Protein AF-I0Z6F1-F1 (afdb_monomer_lite)

Radius of gyration: 25.89 Å; chains: 1; bounding box: 108×42×66 Å

Organism: Coccomyxa subellipsoidea (strain C-169) (NCBI:txid574566)

Structure (mmCIF, N/CA/C/O backbone):
data_AF-I0Z6F1-F1
#
_entry.id   AF-I0Z6F1-F1
#
loop_
_atom_site.group_PDB
_atom_site.id
_atom_site.type_symbol
_atom_site.label_atom_id
_atom_site.label_alt_id
_atom_site.label_comp_id
_atom_site.label_asym_id
_atom_site.label_entity_id
_atom_site.label_seq_id
_atom_site.pdbx_PDB_ins_code
_atom_site.Cartn_x
_atom_site.Cartn_y
_atom_site.Cartn_z
_atom_site.occupancy
_atom_site.B_iso_or_equiv
_atom_site.auth_seq_id
_atom_site.auth_comp_id
_atom_site.auth_asym_id
_atom_site.auth_atom_id
_atom_site.pdbx_PDB_model_num
ATOM 1 N N . MET A 1 1 ? 79.507 -21.951 -27.322 1.00 25.34 1 MET A N 1
ATOM 2 C CA . MET A 1 1 ? 79.709 -21.330 -25.995 1.00 25.34 1 MET A CA 1
ATOM 3 C C . MET A 1 1 ? 79.250 -19.874 -26.067 1.00 25.34 1 MET A C 1
ATOM 5 O O . MET A 1 1 ? 79.390 -19.301 -27.139 1.00 25.34 1 MET A O 1
ATOM 9 N N . PRO A 1 2 ? 78.601 -19.372 -25.001 1.00 33.16 2 PRO A N 1
ATOM 10 C CA . PRO A 1 2 ? 77.519 -18.366 -24.996 1.00 33.16 2 PRO A CA 1
ATOM 11 C C . PRO A 1 2 ? 78.044 -16.920 -24.859 1.00 33.16 2 PRO A C 1
ATOM 13 O O . PRO A 1 2 ? 79.227 -16.753 -24.586 1.00 33.16 2 PRO A O 1
ATOM 16 N N . THR A 1 3 ? 77.272 -15.861 -25.152 1.00 35.56 3 THR A N 1
ATOM 17 C CA . THR A 1 3 ? 76.241 -15.164 -24.322 1.00 35.56 3 THR A CA 1
ATOM 18 C C . THR A 1 3 ? 75.360 -14.243 -25.206 1.00 35.56 3 THR A C 1
ATOM 20 O O . THR A 1 3 ? 75.740 -13.976 -26.338 1.00 35.56 3 THR A O 1
ATOM 23 N N . ALA A 1 4 ? 74.271 -13.577 -24.802 1.00 29.36 4 ALA A N 1
ATOM 24 C CA . ALA A 1 4 ? 73.111 -13.771 -23.922 1.00 29.36 4 ALA A CA 1
ATOM 25 C C . ALA A 1 4 ? 72.142 -12.595 -24.256 1.00 29.36 4 ALA A C 1
ATOM 27 O O . ALA A 1 4 ? 72.607 -11.501 -24.565 1.00 29.36 4 ALA A O 1
ATOM 28 N N . ASP A 1 5 ? 70.833 -12.851 -24.187 1.00 33.22 5 ASP A N 1
ATOM 29 C CA . ASP A 1 5 ? 69.682 -11.928 -24.085 1.00 33.22 5 ASP A CA 1
ATOM 30 C C . ASP A 1 5 ? 69.377 -10.844 -25.143 1.00 33.22 5 ASP A C 1
ATOM 32 O O . ASP A 1 5 ? 69.886 -9.727 -25.111 1.00 33.22 5 ASP A O 1
ATOM 36 N N . ALA A 1 6 ? 68.336 -11.113 -25.945 1.00 34.09 6 ALA A N 1
ATOM 37 C CA . ALA A 1 6 ? 67.295 -10.130 -26.270 1.00 34.09 6 ALA A CA 1
ATOM 38 C C . ALA A 1 6 ? 65.988 -10.846 -26.659 1.00 34.09 6 ALA A C 1
ATOM 40 O O . ALA A 1 6 ? 65.660 -11.019 -27.832 1.00 34.09 6 ALA A O 1
ATOM 41 N N . ALA A 1 7 ? 65.219 -11.257 -25.651 1.00 34.25 7 ALA A N 1
ATOM 42 C CA . ALA A 1 7 ? 63.804 -11.552 -25.815 1.00 34.25 7 ALA A CA 1
ATOM 43 C C . ALA A 1 7 ? 63.031 -10.228 -25.953 1.00 34.25 7 ALA A C 1
ATOM 45 O O . ALA A 1 7 ? 62.877 -9.486 -24.984 1.00 34.25 7 ALA A O 1
ATOM 46 N N . ARG A 1 8 ? 62.520 -9.929 -27.150 1.00 33.25 8 ARG A N 1
ATOM 47 C CA . ARG A 1 8 ? 61.362 -9.040 -27.329 1.00 33.25 8 ARG A CA 1
ATOM 48 C C . ARG A 1 8 ? 60.382 -9.706 -28.278 1.00 33.25 8 ARG A C 1
ATOM 50 O O . ARG A 1 8 ? 60.540 -9.676 -29.495 1.00 33.25 8 ARG A O 1
ATOM 57 N N . GLY A 1 9 ? 59.409 -10.362 -27.655 1.00 29.27 9 GLY A N 1
ATOM 58 C CA . GLY A 1 9 ? 58.220 -10.879 -28.303 1.00 29.27 9 GLY A CA 1
ATOM 59 C C . GLY A 1 9 ? 57.367 -9.749 -28.869 1.00 29.27 9 GLY A C 1
ATOM 60 O O . GLY A 1 9 ? 57.313 -8.641 -28.337 1.00 29.27 9 GLY A O 1
ATOM 61 N N . LEU A 1 10 ? 56.715 -10.077 -29.976 1.00 32.00 10 LEU A N 1
ATOM 62 C CA . LEU A 1 10 ? 55.596 -9.355 -30.560 1.00 32.00 10 LEU A CA 1
ATOM 63 C C . LEU A 1 10 ? 54.520 -9.123 -29.482 1.00 32.00 10 LEU A C 1
ATOM 65 O O . LEU A 1 10 ? 54.165 -10.091 -28.802 1.00 32.00 10 LEU A O 1
ATOM 69 N N . PRO A 1 11 ? 53.967 -7.909 -29.307 1.00 29.53 11 PRO A N 1
ATOM 70 C CA . PRO A 1 11 ? 52.746 -7.767 -28.534 1.00 29.53 11 PRO A CA 1
ATOM 71 C C . PRO A 1 11 ? 51.615 -8.464 -29.294 1.00 29.53 11 PRO A C 1
ATOM 73 O O . PRO A 1 11 ? 51.302 -8.128 -30.439 1.00 29.53 11 PRO A O 1
ATOM 76 N N . ALA A 1 12 ? 51.059 -9.484 -28.645 1.00 32.22 12 ALA A N 1
ATOM 77 C CA . ALA A 1 12 ? 49.804 -10.108 -29.009 1.00 32.22 12 ALA A CA 1
ATOM 78 C C . ALA A 1 12 ? 48.743 -9.016 -29.181 1.00 32.22 12 ALA A C 1
ATOM 80 O O . ALA A 1 12 ? 48.610 -8.140 -28.328 1.00 32.22 12 ALA A O 1
ATOM 81 N N . GLY A 1 13 ? 48.016 -9.059 -30.298 1.00 28.53 13 GLY A N 1
ATOM 82 C CA . GLY A 1 13 ? 46.837 -8.228 -30.475 1.00 28.53 13 GLY A CA 1
ATOM 83 C C . GLY A 1 13 ? 45.874 -8.500 -29.328 1.00 28.53 13 GLY A C 1
ATOM 84 O O . GLY A 1 13 ? 45.474 -9.644 -29.115 1.00 28.53 13 GLY A O 1
ATOM 85 N N . GLU A 1 14 ? 45.553 -7.455 -28.576 1.00 26.55 14 GLU A N 1
ATOM 86 C CA . GLU A 1 14 ? 44.513 -7.485 -27.561 1.00 26.55 14 GLU A CA 1
ATOM 87 C C . GLU A 1 14 ? 43.200 -7.877 -28.246 1.00 26.55 14 GLU A C 1
ATOM 89 O O . GLU A 1 14 ? 42.617 -7.127 -29.031 1.00 26.55 14 GLU A O 1
ATOM 94 N N . THR A 1 15 ? 42.749 -9.103 -27.991 1.00 29.30 15 THR A N 1
ATOM 95 C CA . THR A 1 15 ? 41.349 -9.472 -28.168 1.00 29.30 15 THR A CA 1
ATOM 96 C C . THR A 1 15 ? 40.523 -8.547 -27.281 1.00 29.30 15 THR A C 1
ATOM 98 O O . THR A 1 15 ? 40.838 -8.464 -26.092 1.00 29.30 15 THR A O 1
ATOM 101 N N . PRO A 1 16 ? 39.488 -7.861 -27.797 1.00 29.14 16 PRO A N 1
ATOM 102 C CA . PRO A 1 16 ? 38.624 -7.063 -26.946 1.00 29.14 16 PRO A CA 1
ATOM 103 C C . PRO A 1 16 ? 38.007 -7.991 -25.903 1.00 29.14 16 PRO A C 1
ATOM 105 O O . PRO A 1 16 ? 37.294 -8.940 -26.240 1.00 29.14 16 PRO A O 1
ATOM 108 N N . GLU A 1 17 ? 38.333 -7.743 -24.637 1.00 25.17 17 GLU A N 1
ATOM 109 C CA . GLU A 1 17 ? 37.697 -8.395 -23.507 1.00 25.17 17 GLU A CA 1
ATOM 110 C C . GLU A 1 17 ? 36.201 -8.087 -23.590 1.00 25.17 17 GLU A C 1
ATOM 112 O O . GLU A 1 17 ? 35.739 -6.979 -23.315 1.00 25.17 17 GLU A O 1
ATOM 117 N N . HIS A 1 18 ? 35.422 -9.077 -24.019 1.00 28.31 18 HIS A N 1
ATOM 118 C CA . HIS A 1 18 ? 33.991 -9.089 -23.791 1.00 28.31 18 HIS A CA 1
ATOM 119 C C . HIS A 1 18 ? 33.786 -9.186 -22.280 1.00 28.31 18 HIS A C 1
ATOM 121 O O . HIS A 1 18 ? 33.670 -10.277 -21.724 1.00 28.31 18 HIS A O 1
ATOM 127 N N . HIS A 1 19 ? 33.750 -8.040 -21.600 1.00 27.03 19 HIS A N 1
ATOM 128 C CA . HIS A 1 19 ? 33.167 -7.966 -20.275 1.00 27.03 19 HIS A CA 1
ATOM 129 C C . HIS A 1 19 ? 31.707 -8.404 -20.404 1.00 27.03 19 HIS A C 1
ATOM 131 O O . HIS A 1 19 ? 30.839 -7.666 -20.873 1.00 27.03 19 HIS A O 1
ATOM 137 N N . ALA A 1 20 ? 31.446 -9.653 -20.027 1.00 27.92 20 ALA A N 1
ATOM 138 C CA . ALA A 1 20 ? 30.113 -10.164 -19.791 1.00 27.92 20 ALA A CA 1
ATOM 139 C C . ALA A 1 20 ? 29.547 -9.433 -18.564 1.00 27.92 20 ALA A C 1
ATOM 141 O O . ALA A 1 20 ? 29.612 -9.913 -17.435 1.00 27.92 20 ALA A O 1
ATOM 142 N N . HIS A 1 21 ? 29.043 -8.221 -18.782 1.00 29.84 21 HIS A N 1
ATOM 143 C CA . HIS A 1 21 ? 28.276 -7.486 -17.790 1.00 29.84 21 HIS A CA 1
ATOM 144 C C . HIS A 1 21 ? 26.934 -8.203 -17.627 1.00 29.84 21 HIS A C 1
ATOM 146 O O . HIS A 1 21 ? 26.108 -8.221 -18.539 1.00 29.84 21 HIS A O 1
ATOM 152 N N . GLY A 1 22 ? 26.765 -8.872 -16.486 1.00 25.83 22 GLY A N 1
ATOM 153 C CA . GLY A 1 22 ? 25.626 -9.737 -16.197 1.00 25.83 22 GLY A CA 1
ATOM 154 C C . GLY A 1 22 ? 24.292 -8.998 -16.280 1.00 25.83 22 GLY A C 1
ATOM 155 O O . GLY A 1 22 ? 23.903 -8.285 -15.358 1.00 25.83 22 GLY A O 1
ATOM 156 N N . ALA A 1 23 ? 23.562 -9.213 -17.372 1.00 33.66 23 ALA A N 1
ATOM 157 C CA . ALA A 1 23 ? 22.150 -8.885 -17.461 1.00 33.66 23 ALA A CA 1
ATOM 158 C C . ALA A 1 23 ? 21.367 -9.911 -16.630 1.00 33.66 23 ALA A C 1
ATOM 160 O O . ALA A 1 23 ? 21.306 -11.087 -16.978 1.00 33.66 23 ALA A O 1
ATOM 161 N N . SER A 1 24 ? 20.783 -9.479 -15.514 1.00 30.70 24 SER A N 1
ATOM 162 C CA . SER A 1 24 ? 19.866 -10.313 -14.733 1.00 30.70 24 SER A CA 1
ATOM 163 C C . SER A 1 24 ? 18.431 -9.952 -15.102 1.00 30.70 24 SER A C 1
ATOM 165 O O . SER A 1 24 ? 17.963 -8.848 -14.822 1.00 30.70 24 SER A O 1
ATOM 167 N N . VAL A 1 25 ? 17.730 -10.878 -15.755 1.00 35.12 25 VAL A N 1
ATOM 168 C CA . VAL A 1 25 ? 16.303 -10.750 -16.073 1.00 35.12 25 VAL A CA 1
ATOM 169 C C . VAL A 1 25 ? 15.512 -11.365 -14.924 1.00 35.12 25 VAL A C 1
ATOM 171 O O . VAL A 1 25 ? 15.391 -12.583 -14.829 1.00 35.12 25 VAL A O 1
ATOM 174 N N . ALA A 1 26 ? 14.975 -10.534 -14.031 1.00 31.22 26 ALA A N 1
ATOM 175 C CA . ALA A 1 26 ? 14.024 -11.003 -13.029 1.00 31.22 26 ALA A CA 1
ATOM 176 C C . ALA A 1 26 ? 12.627 -11.081 -13.663 1.00 31.22 26 ALA A C 1
ATOM 178 O O . ALA A 1 26 ? 11.977 -10.067 -13.912 1.00 31.22 26 ALA A O 1
ATOM 179 N N . LEU A 1 27 ? 12.180 -12.303 -13.948 1.00 35.25 27 LEU A N 1
ATOM 180 C CA . LEU A 1 27 ? 10.842 -12.616 -14.445 1.00 35.25 27 LEU A CA 1
ATOM 181 C C . LEU A 1 27 ? 9.874 -12.685 -13.252 1.00 35.25 27 LEU A C 1
ATOM 183 O O . LEU A 1 27 ? 9.521 -13.757 -12.773 1.00 35.25 27 LEU A O 1
ATOM 187 N N . LEU A 1 28 ? 9.457 -11.528 -12.738 1.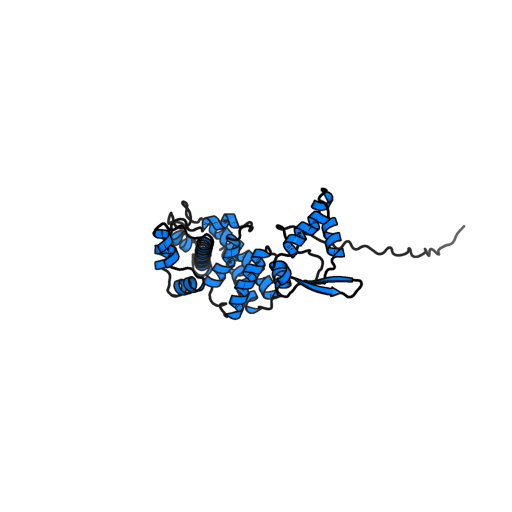00 31.83 28 LEU A N 1
ATOM 188 C CA . LEU A 1 28 ? 8.404 -11.442 -11.723 1.00 31.83 28 LEU A CA 1
ATOM 189 C C . LEU A 1 28 ? 7.079 -11.135 -12.419 1.00 31.83 28 LEU A C 1
ATOM 191 O O . LEU A 1 28 ? 6.815 -9.999 -12.789 1.00 31.83 28 LEU A O 1
ATOM 195 N N . GLY A 1 29 ? 6.266 -12.174 -12.631 1.00 32.62 29 GLY A N 1
ATOM 196 C CA . GLY A 1 29 ? 4.862 -12.054 -13.032 1.00 32.62 29 GLY A CA 1
ATOM 197 C C . GLY A 1 29 ? 4.604 -11.188 -14.271 1.00 32.62 29 GLY A C 1
ATOM 198 O O . GLY A 1 29 ? 4.275 -10.019 -14.152 1.00 32.62 29 GLY A O 1
ATOM 199 N N . ARG A 1 30 ? 4.659 -11.786 -15.468 1.00 38.03 30 ARG A N 1
ATOM 200 C CA . ARG A 1 30 ? 4.222 -11.219 -16.770 1.00 38.03 30 ARG A CA 1
ATOM 201 C C . ARG A 1 30 ? 4.822 -9.875 -17.214 1.00 38.03 30 ARG A C 1
ATOM 203 O O . ARG A 1 30 ? 4.597 -9.509 -18.361 1.00 38.03 30 ARG A O 1
ATOM 210 N N . LEU A 1 31 ? 5.618 -9.178 -16.411 1.00 41.69 31 LEU A N 1
ATOM 211 C CA . LEU A 1 31 ? 6.215 -7.911 -16.802 1.00 41.69 31 LEU A CA 1
ATOM 212 C C . LEU A 1 31 ? 7.739 -7.999 -16.806 1.00 41.69 31 LEU A C 1
ATOM 214 O O . LEU A 1 31 ? 8.382 -8.106 -15.766 1.00 41.69 31 LEU A O 1
ATOM 218 N N . ILE A 1 32 ? 8.321 -7.901 -17.998 1.00 47.09 32 ILE A N 1
ATOM 219 C CA . ILE A 1 32 ? 9.761 -7.735 -18.164 1.00 47.09 32 ILE A CA 1
ATOM 220 C C . ILE A 1 32 ? 10.039 -6.236 -18.164 1.00 47.09 32 ILE A C 1
ATOM 222 O O . ILE A 1 32 ? 10.049 -5.587 -19.208 1.00 47.09 32 ILE A O 1
ATOM 226 N N . LEU A 1 33 ? 10.275 -5.672 -16.979 1.00 48.28 33 LEU A N 1
ATOM 227 C CA . LEU A 1 33 ? 11.116 -4.484 -16.905 1.00 48.28 33 LEU A CA 1
ATOM 228 C C . LEU A 1 33 ? 12.547 -4.972 -17.100 1.00 48.28 33 LEU A C 1
ATOM 230 O O . LEU A 1 33 ? 13.223 -5.353 -16.147 1.00 48.28 33 LEU A O 1
ATOM 234 N N . ALA A 1 34 ? 12.963 -5.042 -18.364 1.00 42.12 34 ALA A N 1
ATOM 235 C CA . ALA A 1 34 ? 14.311 -5.426 -18.739 1.00 42.12 34 ALA A CA 1
ATOM 236 C C . ALA A 1 34 ? 15.300 -4.561 -17.948 1.00 42.12 34 ALA A C 1
ATOM 238 O O . ALA A 1 34 ? 15.383 -3.343 -18.124 1.00 42.12 34 ALA A O 1
ATOM 239 N N . HIS A 1 35 ? 16.026 -5.193 -17.029 1.00 40.81 35 HIS A N 1
ATOM 240 C CA . HIS A 1 35 ? 17.113 -4.558 -16.310 1.00 40.81 35 HIS A CA 1
ATOM 241 C C . HIS A 1 35 ? 18.332 -4.503 -17.239 1.00 40.81 35 HIS A C 1
ATOM 243 O O . HIS A 1 35 ? 19.322 -5.194 -17.033 1.00 40.81 35 HIS A O 1
ATOM 249 N N . THR A 1 36 ? 18.259 -3.675 -18.280 1.00 40.66 36 THR A N 1
ATOM 250 C CA . THR A 1 36 ? 19.398 -3.345 -19.147 1.00 40.66 36 THR A CA 1
ATOM 251 C C . THR A 1 36 ? 19.694 -1.867 -19.030 1.00 40.66 36 THR A C 1
ATOM 253 O O . THR A 1 36 ? 19.317 -1.057 -19.864 1.00 40.66 36 THR A O 1
ATOM 256 N N . SER A 1 37 ? 20.286 -1.532 -17.895 1.00 37.22 37 SER A N 1
ATOM 257 C CA . SER A 1 37 ? 21.475 -0.694 -17.776 1.00 37.22 37 SER A CA 1
ATOM 258 C C . SER A 1 37 ? 21.481 -0.093 -16.379 1.00 37.22 37 SER A C 1
ATOM 260 O O . SER A 1 37 ? 20.458 0.355 -15.833 1.00 37.22 37 SER A O 1
ATOM 262 N N . GLU A 1 38 ? 22.656 -0.113 -15.773 1.00 40.28 38 GLU A N 1
ATOM 263 C CA . GLU A 1 38 ? 23.006 0.896 -14.792 1.00 40.28 38 GLU A CA 1
ATOM 264 C C . GLU A 1 38 ? 22.658 2.273 -15.403 1.00 40.28 38 GLU A C 1
ATOM 266 O O . GLU A 1 38 ? 23.016 2.565 -16.540 1.00 40.28 38 GLU A O 1
ATOM 271 N N . ALA A 1 39 ? 21.904 3.105 -14.678 1.00 43.03 39 ALA A N 1
ATOM 272 C CA . ALA A 1 39 ? 21.688 4.524 -15.000 1.00 43.03 39 ALA A CA 1
ATOM 273 C C . ALA A 1 39 ? 20.738 4.926 -16.160 1.00 43.03 39 ALA A C 1
ATOM 275 O O . ALA A 1 39 ? 20.976 5.932 -16.824 1.00 43.03 39 ALA A O 1
ATOM 276 N N . GLY A 1 40 ? 19.599 4.250 -16.356 1.00 49.25 40 GLY A N 1
ATOM 277 C CA . GLY A 1 40 ? 18.482 4.848 -17.119 1.00 49.25 40 GLY A CA 1
ATOM 278 C C . GLY A 1 40 ? 18.797 5.117 -18.596 1.00 49.25 40 GLY A C 1
ATOM 279 O O . GLY A 1 40 ? 18.245 6.042 -19.198 1.00 49.25 40 GLY A O 1
ATOM 280 N N . SER A 1 41 ? 19.698 4.321 -19.172 1.00 51.38 41 SER A N 1
ATOM 281 C CA . SER A 1 41 ? 20.029 4.411 -20.589 1.00 51.38 41 SER A CA 1
ATOM 282 C C . SER A 1 41 ? 18.820 3.987 -21.423 1.00 51.38 41 SER A C 1
ATOM 284 O O . SER A 1 41 ? 18.088 3.074 -21.032 1.00 51.38 41 SER A O 1
ATOM 286 N N . PRO A 1 42 ? 18.574 4.657 -22.557 1.00 55.50 42 PRO A N 1
ATOM 287 C CA . PRO A 1 42 ? 17.534 4.224 -23.468 1.00 55.50 42 PRO A CA 1
ATOM 288 C C . PRO A 1 42 ? 17.846 2.832 -24.021 1.00 55.50 42 PRO A C 1
ATOM 290 O O . PRO A 1 42 ? 19.012 2.537 -24.276 1.00 55.50 42 PRO A O 1
ATOM 293 N N . TYR A 1 43 ? 16.815 2.030 -24.271 1.00 65.38 43 TYR A N 1
ATOM 294 C CA . TYR A 1 43 ? 16.963 0.739 -24.944 1.00 65.38 43 TYR A CA 1
ATOM 295 C C . TYR A 1 43 ? 16.346 0.775 -26.344 1.00 65.38 43 TYR A C 1
ATOM 297 O O . TYR A 1 43 ? 15.384 1.511 -26.599 1.00 65.38 43 TYR A O 1
ATOM 305 N N . ARG A 1 44 ? 16.930 -0.008 -27.255 1.00 66.81 44 ARG A N 1
ATOM 306 C CA . ARG A 1 44 ? 16.479 -0.183 -28.644 1.00 66.81 44 ARG A CA 1
ATOM 307 C C . ARG A 1 44 ? 15.722 -1.504 -28.798 1.00 66.81 44 ARG A C 1
ATOM 309 O O . ARG A 1 44 ? 16.056 -2.494 -28.149 1.00 66.81 44 ARG A O 1
ATOM 316 N N . ASP A 1 45 ? 14.778 -1.570 -29.735 1.00 64.75 45 ASP A N 1
ATOM 317 C CA . ASP A 1 45 ? 13.980 -2.786 -29.997 1.00 64.75 45 ASP A CA 1
ATOM 318 C C . ASP A 1 45 ? 14.834 -4.044 -30.262 1.00 64.75 45 ASP A C 1
ATOM 320 O O . ASP A 1 45 ? 14.482 -5.155 -29.856 1.00 64.75 45 ASP A O 1
ATOM 324 N N . GLY A 1 46 ? 15.991 -3.881 -30.913 1.00 65.56 46 GLY A N 1
ATOM 325 C CA . GLY A 1 46 ? 16.927 -4.981 -31.168 1.00 65.56 46 GLY A CA 1
ATOM 326 C C . GLY A 1 46 ? 17.585 -5.547 -29.903 1.00 65.56 46 GLY A C 1
ATOM 327 O O . GLY A 1 46 ? 17.887 -6.736 -29.850 1.00 65.56 46 GLY A O 1
ATOM 328 N N . GLU A 1 47 ? 17.779 -4.730 -28.868 1.00 69.69 47 GLU A N 1
ATOM 329 C CA . GLU A 1 47 ? 18.351 -5.154 -27.581 1.00 69.69 47 GLU A CA 1
ATOM 330 C C . GLU A 1 47 ? 17.318 -5.918 -26.753 1.00 69.69 47 GLU A C 1
ATOM 332 O O . GLU A 1 47 ? 17.642 -6.922 -26.121 1.00 69.69 47 GLU A O 1
ATOM 337 N N . PHE A 1 48 ? 16.055 -5.495 -26.831 1.00 69.62 48 PHE A N 1
ATOM 338 C CA . PHE A 1 48 ? 14.942 -6.190 -26.200 1.00 69.62 48 PHE A CA 1
ATOM 339 C C . PHE A 1 48 ? 14.784 -7.625 -26.734 1.00 69.62 48 PHE A C 1
ATOM 341 O O . PHE A 1 48 ? 14.662 -8.565 -25.947 1.00 69.62 48 PHE A O 1
ATOM 348 N N . ARG A 1 49 ? 14.862 -7.822 -28.060 1.00 73.31 49 ARG A N 1
ATOM 349 C CA . ARG A 1 49 ? 14.831 -9.167 -28.669 1.00 73.31 49 ARG A CA 1
ATOM 350 C C . ARG A 1 49 ? 15.999 -10.042 -28.207 1.00 73.31 49 ARG A C 1
ATOM 352 O O . ARG A 1 49 ? 15.763 -11.170 -27.789 1.00 73.31 49 ARG A O 1
ATOM 359 N N . ARG A 1 50 ? 17.226 -9.507 -28.192 1.00 74.62 50 ARG A N 1
ATOM 360 C CA . ARG A 1 50 ? 18.411 -10.229 -27.685 1.00 74.62 50 ARG A CA 1
ATOM 361 C C . ARG A 1 50 ? 18.252 -10.655 -26.227 1.00 74.62 50 ARG A C 1
ATOM 363 O O . ARG A 1 50 ? 18.700 -11.727 -25.839 1.00 74.62 50 ARG A O 1
ATOM 370 N N . LEU A 1 51 ? 17.593 -9.832 -25.413 1.00 72.94 51 LEU A N 1
ATOM 371 C CA . LEU A 1 51 ? 17.309 -10.177 -24.024 1.00 72.94 51 LEU A CA 1
ATOM 372 C C . LEU A 1 51 ? 16.287 -11.313 -23.906 1.00 72.94 51 LEU A C 1
ATOM 374 O O . LEU A 1 51 ? 16.431 -12.153 -23.024 1.00 72.94 51 LEU A O 1
ATOM 378 N N . MET A 1 52 ? 15.288 -11.373 -24.794 1.00 76.81 52 MET A N 1
ATOM 379 C CA . MET A 1 52 ? 14.332 -12.488 -24.832 1.00 76.81 52 MET A CA 1
ATOM 380 C C . MET A 1 52 ? 15.021 -13.800 -25.221 1.00 76.81 52 MET A C 1
ATOM 382 O O . MET A 1 52 ? 14.769 -14.829 -24.596 1.00 76.81 52 MET A O 1
ATOM 386 N N . GLU A 1 53 ? 15.931 -13.751 -26.195 1.00 79.81 53 GLU A N 1
ATOM 387 C CA . GLU A 1 53 ? 16.757 -14.894 -26.608 1.00 79.81 53 GLU A CA 1
ATOM 388 C C . GLU A 1 53 ? 17.665 -15.403 -25.474 1.00 79.81 53 GLU A C 1
ATOM 390 O O . GLU A 1 53 ? 17.983 -16.586 -25.415 1.00 79.81 53 GLU A O 1
ATOM 395 N N . ALA A 1 54 ? 18.048 -14.538 -24.532 1.00 75.81 54 ALA A N 1
ATOM 396 C CA . ALA A 1 54 ? 18.857 -14.909 -23.373 1.00 75.81 54 ALA A CA 1
ATOM 397 C C . ALA A 1 54 ? 18.050 -15.525 -22.207 1.00 75.81 54 ALA A C 1
ATOM 399 O O . ALA A 1 54 ? 18.623 -15.832 -21.161 1.00 75.81 54 ALA A O 1
ATOM 400 N N . THR A 1 55 ? 16.727 -15.691 -22.335 1.00 74.56 55 THR A N 1
ATOM 401 C CA . THR A 1 55 ? 15.888 -16.251 -21.259 1.00 74.56 55 THR A CA 1
ATOM 402 C C . THR A 1 55 ? 15.852 -17.780 -21.267 1.00 74.56 55 THR A C 1
ATOM 404 O O . THR A 1 55 ? 15.884 -18.415 -22.322 1.00 74.56 55 THR A O 1
ATOM 407 N N . LEU A 1 56 ? 15.672 -18.385 -20.082 1.00 75.69 56 LEU A N 1
ATOM 408 C CA . LEU A 1 56 ? 15.435 -19.829 -19.952 1.00 75.69 56 LEU A CA 1
ATOM 409 C C . LEU A 1 56 ? 14.232 -20.278 -20.801 1.00 75.69 56 LEU A C 1
ATOM 411 O O . LEU A 1 56 ? 14.315 -21.284 -21.496 1.00 75.69 56 LEU A O 1
ATOM 415 N N . ALA A 1 57 ? 13.161 -19.479 -20.835 1.00 75.31 57 ALA A N 1
ATOM 416 C CA . ALA A 1 57 ? 11.957 -19.783 -21.608 1.00 75.31 57 ALA A CA 1
ATOM 417 C C . ALA A 1 57 ? 12.227 -19.941 -23.116 1.00 75.31 57 ALA A C 1
ATOM 419 O O . ALA A 1 57 ? 11.613 -20.795 -23.760 1.00 75.31 57 ALA A O 1
ATOM 420 N N . TYR A 1 58 ? 13.145 -19.146 -23.679 1.00 79.81 58 TYR A N 1
ATOM 421 C CA . TYR A 1 58 ? 13.590 -19.317 -25.063 1.00 79.81 58 TYR A CA 1
ATOM 422 C C . TYR A 1 58 ? 14.408 -20.602 -25.227 1.00 79.81 58 TYR A C 1
ATOM 424 O O . TYR A 1 58 ? 14.147 -21.384 -26.139 1.00 79.81 58 TYR A O 1
ATOM 432 N N . SER A 1 59 ? 15.344 -20.866 -24.308 1.00 80.25 59 SER A N 1
ATOM 433 C CA . SER A 1 59 ? 16.164 -22.086 -24.346 1.00 80.25 59 SER A CA 1
ATOM 434 C C . SER A 1 59 ? 15.351 -23.383 -24.195 1.00 80.25 59 SER A C 1
ATOM 436 O O . SER A 1 59 ? 15.735 -24.412 -24.741 1.00 80.25 59 SER A O 1
ATOM 438 N N . GLU A 1 60 ? 14.195 -23.322 -23.527 1.00 84.81 60 GLU A N 1
ATOM 439 C CA . GLU A 1 60 ? 13.238 -24.428 -23.378 1.00 84.81 60 GLU A CA 1
ATOM 440 C C . GLU A 1 60 ? 12.291 -24.583 -24.586 1.00 84.81 60 GLU A C 1
ATOM 442 O O . GLU A 1 60 ? 11.389 -25.420 -24.572 1.00 84.81 60 GLU A O 1
ATOM 447 N N . GLY A 1 61 ? 12.495 -23.803 -25.654 1.00 83.69 61 GLY A N 1
ATOM 448 C CA . GLY A 1 61 ? 11.789 -23.960 -26.926 1.00 83.69 61 GLY A CA 1
ATOM 449 C C . GLY A 1 61 ? 10.560 -23.069 -27.107 1.00 83.69 61 GLY A C 1
ATOM 450 O O . GLY A 1 61 ? 9.802 -23.282 -28.053 1.00 83.69 61 GLY A O 1
ATOM 451 N N . THR A 1 62 ? 10.344 -22.058 -26.254 1.00 80.88 62 THR A N 1
ATOM 452 C CA . THR A 1 62 ? 9.298 -21.055 -26.521 1.00 80.88 62 THR A CA 1
ATOM 453 C C . THR A 1 62 ? 9.718 -20.180 -27.709 1.00 80.88 62 THR A C 1
ATOM 455 O O . THR A 1 62 ? 10.792 -19.575 -27.650 1.00 80.88 62 THR A O 1
ATOM 458 N N . PRO A 1 63 ? 8.891 -20.039 -28.764 1.00 86.94 63 PRO A N 1
ATOM 459 C CA . PRO A 1 63 ? 9.223 -19.182 -29.898 1.00 86.94 63 PRO A CA 1
ATOM 460 C C . PRO A 1 63 ? 9.482 -17.733 -29.470 1.00 86.94 63 PRO A C 1
ATOM 462 O O . PRO A 1 63 ? 8.727 -17.166 -28.675 1.00 86.94 63 PRO A O 1
ATOM 465 N N . LEU A 1 64 ? 10.521 -17.108 -30.035 1.00 80.56 64 LEU A N 1
ATOM 466 C CA . LEU A 1 64 ? 10.891 -15.722 -29.723 1.00 80.56 64 LEU A CA 1
ATOM 467 C C . LEU A 1 64 ? 9.725 -14.754 -29.947 1.00 80.56 64 LEU A C 1
ATOM 469 O O . LEU A 1 64 ? 9.473 -13.894 -29.108 1.00 80.56 64 LEU A O 1
ATOM 473 N N . ASP A 1 65 ? 8.983 -14.912 -31.042 1.00 79.69 65 ASP A N 1
ATOM 474 C CA . ASP A 1 65 ? 7.849 -14.038 -31.344 1.00 79.69 65 ASP A CA 1
ATOM 475 C C . ASP A 1 65 ? 6.702 -14.205 -30.337 1.00 79.69 65 ASP A C 1
ATOM 477 O O . ASP A 1 65 ? 6.023 -13.229 -30.031 1.00 79.69 65 ASP A O 1
ATOM 481 N N . ASP A 1 66 ? 6.524 -15.388 -29.739 1.00 77.50 66 ASP A N 1
ATOM 482 C CA . ASP A 1 66 ? 5.560 -15.585 -28.652 1.00 77.50 66 ASP A CA 1
ATOM 483 C C . ASP A 1 66 ? 6.023 -14.944 -27.342 1.00 77.50 66 ASP A C 1
ATOM 485 O O . ASP A 1 66 ? 5.197 -14.404 -26.606 1.00 77.50 66 ASP A O 1
ATOM 489 N N . LEU A 1 67 ? 7.326 -14.968 -27.044 1.00 71.25 67 LEU A N 1
ATOM 490 C CA . LEU A 1 67 ? 7.896 -14.252 -25.896 1.00 71.25 67 LEU A CA 1
ATOM 491 C C . LEU A 1 67 ? 7.750 -12.738 -26.076 1.00 71.25 67 LEU A C 1
ATOM 493 O O . LEU A 1 67 ? 7.210 -12.059 -25.203 1.00 71.25 67 LEU A O 1
ATOM 497 N N . VAL A 1 68 ? 8.155 -12.223 -27.239 1.00 70.56 68 VAL A N 1
ATOM 498 C CA . VAL A 1 68 ? 8.045 -10.805 -27.599 1.00 70.56 68 VAL A CA 1
ATOM 499 C C . VAL A 1 68 ? 6.587 -10.363 -27.601 1.00 70.56 68 VAL A C 1
ATOM 501 O O . VAL A 1 68 ? 6.290 -9.317 -27.038 1.00 70.56 68 VAL A O 1
ATOM 504 N N . ARG A 1 69 ? 5.662 -11.155 -28.156 1.00 70.56 69 ARG A N 1
ATOM 505 C CA . ARG A 1 69 ? 4.228 -10.845 -28.144 1.00 70.56 69 ARG A CA 1
ATOM 506 C C . ARG A 1 69 ? 3.648 -10.892 -26.737 1.00 70.56 69 ARG A C 1
ATOM 508 O O . ARG A 1 69 ? 2.940 -9.970 -26.373 1.00 70.56 69 ARG A O 1
ATOM 515 N N . LYS A 1 70 ? 3.976 -11.886 -25.904 1.00 66.62 70 LYS A N 1
ATOM 516 C CA . LYS A 1 70 ? 3.504 -11.931 -24.505 1.00 66.62 70 LYS A CA 1
ATOM 517 C C . LYS A 1 70 ? 3.957 -10.716 -23.703 1.00 66.62 70 LYS A C 1
ATOM 519 O O . LYS A 1 70 ? 3.201 -10.234 -22.869 1.00 66.62 70 LYS A O 1
ATOM 524 N N . VAL A 1 71 ? 5.166 -10.217 -23.950 1.00 61.97 71 VAL A N 1
ATOM 525 C CA . VAL A 1 71 ? 5.645 -8.980 -23.321 1.00 61.97 71 VAL A CA 1
ATOM 526 C C . VAL A 1 71 ? 5.040 -7.748 -23.997 1.00 61.97 71 VAL A C 1
ATOM 528 O O . VAL A 1 71 ? 4.706 -6.792 -23.310 1.00 61.97 71 VAL A O 1
ATOM 531 N N . GLY A 1 72 ? 4.837 -7.783 -25.315 1.00 55.09 72 GLY A N 1
ATOM 532 C CA . GLY A 1 72 ? 4.202 -6.755 -26.146 1.00 55.09 72 GLY A CA 1
ATOM 533 C C . GLY A 1 72 ? 2.727 -6.508 -25.815 1.00 55.09 72 GLY A C 1
ATOM 534 O O . GLY A 1 72 ? 2.294 -5.362 -25.746 1.00 55.09 72 GLY A O 1
ATOM 535 N N . ASP A 1 73 ? 1.973 -7.564 -25.512 1.00 56.94 73 ASP A N 1
ATOM 536 C CA . ASP A 1 73 ? 0.585 -7.530 -25.030 1.00 56.94 73 ASP A CA 1
ATOM 537 C C . ASP A 1 73 ? 0.506 -6.870 -23.638 1.00 56.94 73 ASP A C 1
ATOM 539 O O . ASP A 1 73 ? -0.502 -6.280 -23.256 1.00 56.94 73 ASP A O 1
ATOM 543 N N . VAL A 1 74 ? 1.606 -6.913 -22.879 1.00 52.59 74 VAL A N 1
ATOM 544 C CA . VAL A 1 74 ? 1.763 -6.171 -21.623 1.00 52.59 74 VAL A CA 1
ATOM 545 C C . VAL A 1 74 ? 2.273 -4.744 -21.897 1.00 52.59 74 VAL A C 1
ATOM 547 O O . VAL A 1 74 ? 1.827 -3.807 -21.237 1.00 52.59 74 VAL A O 1
ATOM 550 N N . HIS A 1 75 ? 3.110 -4.545 -22.922 1.00 43.59 75 HIS A N 1
ATOM 551 C CA . HIS A 1 75 ? 3.625 -3.255 -23.425 1.00 43.59 75 HIS A CA 1
ATOM 552 C C . HIS A 1 75 ? 2.562 -2.340 -24.024 1.00 43.59 75 HIS A C 1
ATOM 554 O O . HIS A 1 75 ? 2.674 -1.121 -23.944 1.00 43.59 75 HIS A O 1
ATOM 560 N N . THR A 1 76 ? 1.501 -2.927 -24.560 1.00 44.09 76 THR A N 1
ATOM 561 C CA . THR A 1 76 ? 0.299 -2.230 -25.022 1.00 44.09 76 THR A CA 1
ATOM 562 C C . THR A 1 76 ? -0.697 -1.961 -23.894 1.00 44.09 76 THR A C 1
ATOM 564 O O . THR A 1 76 ? -1.689 -1.260 -24.105 1.00 44.09 76 THR A O 1
ATOM 567 N N . SER A 1 77 ? -0.438 -2.445 -22.672 1.00 55.28 77 SER A N 1
ATOM 568 C CA . SER A 1 77 ? -1.206 -2.002 -21.513 1.00 55.28 77 SER A CA 1
ATOM 569 C C . SER A 1 77 ? -0.910 -0.525 -21.244 1.00 55.28 77 SER A C 1
ATOM 571 O O . SER A 1 77 ? 0.242 -0.091 -21.253 1.00 55.28 77 SER A O 1
ATOM 573 N N . LYS A 1 78 ? -1.965 0.249 -20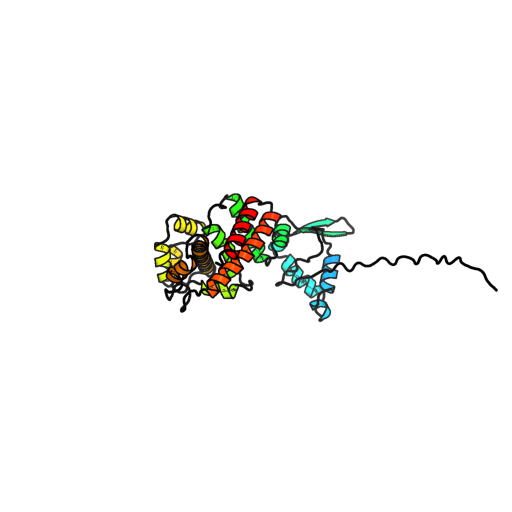.966 1.00 60.97 78 LYS A N 1
ATOM 574 C CA . LYS A 1 78 ? -1.902 1.680 -20.615 1.00 60.97 78 LYS A CA 1
ATOM 575 C C . LYS A 1 78 ? -0.788 2.005 -19.604 1.00 60.97 78 LYS A C 1
ATOM 577 O O . LYS A 1 78 ? -0.152 3.043 -19.702 1.00 60.97 78 LYS A O 1
ATOM 582 N N . ILE A 1 79 ? -0.521 1.075 -18.686 1.00 62.69 79 ILE A N 1
ATOM 583 C CA . ILE A 1 79 ? 0.506 1.191 -17.651 1.00 62.69 79 ILE A CA 1
ATOM 584 C C . ILE A 1 79 ? 1.911 1.326 -18.257 1.00 62.69 79 ILE A C 1
ATOM 586 O O . ILE A 1 79 ? 2.674 2.175 -17.813 1.00 62.69 79 ILE A O 1
ATOM 590 N N . LEU A 1 80 ? 2.274 0.545 -19.279 1.00 64.12 80 LEU A N 1
ATOM 591 C CA . LEU A 1 80 ? 3.617 0.619 -19.871 1.00 64.12 80 LEU A CA 1
ATOM 592 C C . LEU A 1 80 ? 3.832 1.902 -20.691 1.00 64.12 80 LEU A C 1
ATOM 594 O O . LEU A 1 80 ? 4.931 2.453 -20.648 1.00 64.12 80 LEU A O 1
ATOM 598 N N . GLY A 1 81 ? 2.780 2.430 -21.327 1.00 65.12 81 GLY A N 1
ATOM 599 C CA . GLY A 1 81 ? 2.809 3.743 -21.986 1.00 65.12 81 GLY A CA 1
ATOM 600 C C . GLY A 1 81 ? 3.021 4.920 -21.023 1.00 65.12 81 GLY A C 1
ATOM 601 O O . GLY A 1 81 ? 3.620 5.921 -21.405 1.00 65.12 81 GLY A O 1
ATOM 602 N N . ASP A 1 82 ? 2.604 4.784 -19.760 1.00 72.88 82 ASP A N 1
ATOM 603 C CA . ASP A 1 82 ? 2.857 5.788 -18.716 1.00 72.88 82 ASP A CA 1
ATOM 604 C C . ASP A 1 82 ? 4.271 5.645 -18.101 1.00 72.88 82 ASP A C 1
ATOM 606 O O . ASP A 1 82 ? 4.850 6.609 -17.587 1.00 72.88 82 ASP A O 1
ATOM 610 N N . LEU A 1 83 ? 4.862 4.444 -18.161 1.00 76.25 83 LEU A N 1
ATOM 611 C CA . LEU A 1 83 ? 6.193 4.137 -17.614 1.00 76.25 83 LEU A CA 1
ATOM 612 C C . LEU A 1 83 ? 7.337 4.415 -18.594 1.00 76.25 83 LEU A C 1
ATOM 614 O O . LEU A 1 83 ? 8.472 4.636 -18.158 1.00 76.25 83 LEU A O 1
ATOM 618 N N . LEU A 1 84 ? 7.061 4.393 -19.898 1.00 74.06 84 LEU A N 1
ATOM 619 C CA . LEU A 1 84 ? 8.056 4.536 -20.953 1.00 74.06 84 LEU A CA 1
ATOM 620 C C . LEU A 1 84 ? 7.667 5.624 -21.955 1.00 74.06 84 LEU A C 1
ATOM 622 O O . LEU A 1 84 ? 6.584 5.610 -22.525 1.00 74.06 84 LEU A O 1
ATOM 626 N N . ALA A 1 85 ? 8.600 6.528 -22.232 1.00 74.25 85 ALA A N 1
ATOM 627 C CA . ALA A 1 85 ? 8.522 7.453 -23.349 1.00 74.25 85 ALA A CA 1
ATOM 628 C C . ALA A 1 85 ? 9.259 6.857 -24.554 1.00 74.25 85 ALA A C 1
ATOM 630 O O . ALA A 1 85 ? 10.464 6.598 -24.484 1.00 74.25 85 ALA A O 1
ATOM 631 N N . THR A 1 86 ? 8.543 6.670 -25.660 1.00 70.88 86 THR A N 1
ATOM 632 C CA . THR A 1 86 ? 9.106 6.204 -26.933 1.00 70.88 86 THR A CA 1
ATOM 633 C C . THR A 1 86 ? 9.354 7.381 -27.870 1.00 70.88 86 THR A C 1
ATOM 635 O O . THR A 1 86 ? 8.446 8.176 -28.121 1.00 70.88 86 THR A O 1
ATOM 638 N N . SER A 1 87 ? 10.554 7.483 -28.435 1.00 71.44 87 SER A N 1
ATOM 639 C CA . SER A 1 87 ? 10.879 8.442 -29.492 1.00 71.44 87 SER A CA 1
ATOM 640 C C . SER A 1 87 ? 11.518 7.750 -30.694 1.00 71.44 87 SER A C 1
ATOM 642 O O . SER A 1 87 ? 12.107 6.678 -30.581 1.00 71.44 87 SER A O 1
ATOM 644 N N . LEU A 1 88 ? 11.393 8.356 -31.875 1.00 67.31 88 LEU A N 1
ATOM 645 C CA . LEU A 1 88 ? 12.084 7.877 -33.071 1.00 67.31 88 LEU A CA 1
ATOM 646 C C . LEU A 1 88 ? 13.547 8.328 -33.015 1.00 67.31 88 LEU A C 1
ATOM 648 O O . LEU A 1 88 ? 13.830 9.527 -33.053 1.00 67.31 88 LEU A O 1
ATOM 652 N N . SER A 1 89 ? 14.482 7.380 -32.962 1.00 56.84 89 SER A N 1
ATOM 653 C CA . SER A 1 89 ? 15.919 7.657 -33.056 1.00 56.84 89 SER A CA 1
ATOM 654 C C . SER A 1 89 ? 16.352 7.712 -34.525 1.00 56.84 89 SER A C 1
ATOM 656 O O . SER A 1 89 ? 17.161 6.923 -34.998 1.00 56.84 89 SER A O 1
ATOM 658 N N . GLY A 1 90 ? 15.785 8.647 -35.287 1.00 53.16 90 GLY A N 1
ATOM 659 C CA . GLY A 1 90 ? 16.141 8.856 -36.692 1.00 53.16 90 GLY A CA 1
ATOM 660 C C . GLY A 1 90 ? 15.875 7.656 -37.628 1.00 53.16 90 GLY A C 1
ATOM 661 O O . GLY A 1 90 ? 15.291 6.650 -37.232 1.00 53.16 90 GLY A O 1
ATOM 662 N N . PRO A 1 91 ? 16.289 7.750 -38.907 1.00 50.53 91 PRO A N 1
ATOM 663 C CA . PRO A 1 91 ? 15.904 6.787 -39.947 1.00 50.53 91 PRO A CA 1
ATOM 664 C C . PRO A 1 91 ? 16.569 5.405 -39.847 1.00 50.53 91 PRO A C 1
ATOM 666 O O . PRO A 1 91 ? 16.162 4.493 -40.561 1.00 50.53 91 PRO A O 1
ATOM 669 N N . ARG A 1 92 ? 17.628 5.255 -39.036 1.00 53.19 92 ARG A N 1
ATOM 670 C CA . ARG A 1 92 ? 18.467 4.042 -38.991 1.00 53.19 92 ARG A CA 1
ATOM 671 C C . ARG A 1 92 ? 18.457 3.301 -37.652 1.00 53.19 92 ARG A C 1
ATOM 673 O O . ARG A 1 92 ? 18.762 2.115 -37.659 1.00 53.19 92 ARG A O 1
ATOM 680 N N . ASP A 1 93 ? 18.109 3.948 -36.537 1.00 51.91 93 ASP A N 1
ATOM 681 C CA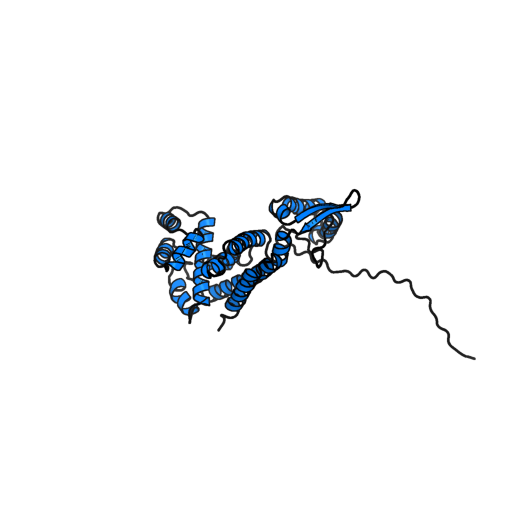 . ASP A 1 93 ? 18.266 3.339 -35.203 1.00 51.91 93 ASP A CA 1
ATOM 682 C C . ASP A 1 93 ? 16.962 2.807 -34.578 1.00 51.91 93 ASP A C 1
ATOM 684 O O . ASP A 1 93 ? 17.014 2.198 -33.511 1.00 51.91 93 ASP A O 1
ATOM 688 N N . GLY A 1 94 ? 15.810 2.979 -35.236 1.00 64.19 94 GLY A N 1
ATOM 689 C CA . GLY A 1 94 ? 14.523 2.447 -34.768 1.00 64.19 94 GLY A CA 1
ATOM 690 C C . GLY A 1 94 ? 13.893 3.236 -33.610 1.00 64.19 94 GLY A C 1
ATOM 691 O O . GLY A 1 94 ? 14.152 4.432 -33.433 1.00 64.19 94 GLY A O 1
ATOM 692 N N . LEU A 1 95 ? 13.011 2.573 -32.851 1.00 64.31 95 LEU A N 1
ATOM 693 C CA . LEU A 1 95 ? 12.366 3.137 -31.662 1.00 64.31 95 LEU A CA 1
ATOM 694 C C . LEU A 1 95 ? 13.339 3.150 -30.480 1.00 64.31 95 LEU A C 1
ATOM 696 O O . LEU A 1 95 ? 14.044 2.176 -30.208 1.00 64.31 95 LEU A O 1
ATOM 700 N N . LEU A 1 96 ? 13.364 4.283 -29.783 1.00 67.62 96 LEU A N 1
ATOM 701 C CA . LEU A 1 96 ? 14.148 4.511 -28.582 1.00 67.62 96 LEU A CA 1
ATOM 702 C C . LEU A 1 96 ? 13.207 4.667 -27.395 1.00 67.62 96 LEU A C 1
ATOM 704 O O . LEU A 1 96 ? 12.426 5.618 -27.342 1.00 67.62 96 LEU A O 1
ATOM 708 N N . SER A 1 97 ? 13.323 3.772 -26.423 1.00 70.12 97 SER A N 1
ATOM 709 C CA . SER A 1 97 ? 12.471 3.772 -25.236 1.00 70.12 97 SER A CA 1
ATOM 710 C C . SER A 1 97 ? 13.249 4.251 -24.016 1.00 70.12 97 SER A C 1
ATOM 712 O O . SER A 1 97 ? 14.349 3.772 -23.739 1.00 70.12 97 SER A O 1
ATOM 714 N N . ARG A 1 98 ? 12.687 5.209 -23.271 1.00 73.06 98 ARG A N 1
ATOM 715 C CA . ARG A 1 98 ? 13.253 5.759 -22.026 1.00 73.06 98 ARG A CA 1
ATOM 716 C C . ARG A 1 98 ? 12.243 5.665 -20.898 1.00 73.06 98 ARG A C 1
ATOM 718 O O . ARG A 1 98 ? 11.058 5.864 -21.128 1.00 73.06 98 ARG A O 1
ATOM 725 N N . PHE A 1 99 ? 12.705 5.442 -19.673 1.00 76.56 99 PHE A N 1
ATOM 726 C CA . PHE A 1 99 ? 11.826 5.539 -18.510 1.00 76.56 99 PHE A CA 1
ATOM 727 C C . PHE A 1 99 ? 11.327 6.974 -18.315 1.00 76.56 99 PHE A C 1
ATOM 729 O O . PHE A 1 99 ? 12.101 7.931 -18.381 1.00 76.56 99 PHE A O 1
ATOM 736 N N . THR A 1 100 ? 10.033 7.114 -18.044 1.00 83.69 100 THR A N 1
ATOM 737 C CA . THR A 1 100 ? 9.449 8.358 -17.531 1.00 83.69 100 THR A CA 1
ATOM 738 C C . THR A 1 100 ? 9.860 8.561 -16.064 1.00 83.69 100 THR A C 1
ATOM 740 O O . THR A 1 100 ? 10.392 7.636 -15.443 1.00 83.69 100 THR A O 1
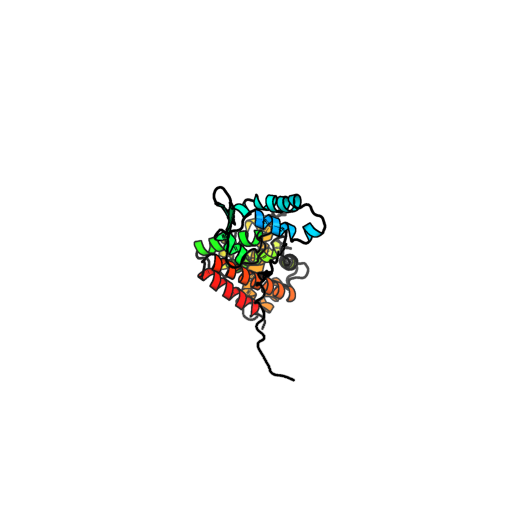ATOM 743 N N . PRO A 1 101 ? 9.604 9.732 -15.448 1.00 86.12 101 PRO A N 1
ATOM 744 C CA . PRO A 1 101 ? 9.788 9.900 -14.004 1.00 86.12 101 PRO A CA 1
ATOM 745 C C . PRO A 1 101 ? 9.029 8.850 -13.174 1.00 86.12 101 PRO A C 1
ATOM 747 O O . PRO A 1 101 ? 9.596 8.275 -12.246 1.00 86.12 101 PRO A O 1
ATOM 750 N N . LEU A 1 102 ? 7.793 8.521 -13.572 1.00 87.38 102 LEU A N 1
ATOM 751 C CA . LEU A 1 102 ? 7.017 7.421 -12.993 1.00 87.38 102 LEU A CA 1
ATOM 752 C C . LEU A 1 102 ? 7.735 6.077 -13.190 1.00 87.38 102 LEU A C 1
ATOM 754 O O . LEU A 1 102 ? 7.904 5.325 -12.234 1.00 87.38 102 LEU A O 1
ATOM 758 N N . GLY A 1 103 ? 8.208 5.795 -14.407 1.00 85.44 103 GLY A N 1
ATOM 759 C CA . GLY A 1 103 ? 8.966 4.584 -14.728 1.00 85.44 103 GLY A CA 1
ATOM 760 C C . GLY A 1 103 ? 10.228 4.413 -13.883 1.00 85.44 103 GLY A C 1
ATOM 761 O O . GLY A 1 103 ? 10.491 3.324 -13.370 1.00 85.44 103 GLY A O 1
ATOM 762 N N . MET A 1 104 ? 10.975 5.497 -13.670 1.00 85.00 104 MET A N 1
ATOM 763 C CA . MET A 1 104 ? 12.161 5.511 -12.812 1.00 85.00 104 MET A CA 1
ATOM 764 C C . MET A 1 104 ? 11.806 5.267 -11.344 1.00 85.00 104 MET A C 1
ATOM 766 O O . MET A 1 104 ? 12.493 4.495 -10.674 1.00 85.00 104 MET A O 1
ATOM 770 N N . ALA A 1 105 ? 10.726 5.876 -10.851 1.00 88.81 105 ALA A N 1
ATOM 771 C CA . ALA A 1 105 ? 10.259 5.680 -9.484 1.00 88.81 105 ALA A CA 1
ATOM 772 C C . ALA A 1 105 ? 9.790 4.238 -9.238 1.00 88.81 105 ALA A C 1
ATOM 774 O O . ALA A 1 105 ? 10.213 3.599 -8.271 1.00 88.81 105 ALA A O 1
ATOM 775 N N . VAL A 1 106 ? 8.987 3.693 -10.154 1.00 87.25 106 VAL A N 1
ATOM 776 C CA . VAL A 1 106 ? 8.524 2.301 -10.118 1.00 87.25 106 VAL A CA 1
ATOM 777 C C . VAL A 1 106 ? 9.707 1.337 -10.151 1.00 87.25 106 VAL A C 1
ATOM 779 O O . VAL A 1 106 ? 9.788 0.453 -9.296 1.00 87.25 106 VAL A O 1
ATOM 782 N N . LYS A 1 107 ? 10.678 1.551 -11.050 1.00 83.94 107 LYS A N 1
ATOM 783 C CA . LYS A 1 107 ? 11.912 0.751 -11.113 1.00 83.94 107 LYS A CA 1
ATOM 784 C C . LYS A 1 107 ? 12.686 0.799 -9.793 1.00 83.94 107 LYS A C 1
ATOM 786 O O . LYS A 1 107 ? 13.108 -0.240 -9.296 1.00 83.94 107 LYS A O 1
ATOM 791 N N . ALA A 1 108 ? 12.853 1.985 -9.207 1.00 87.25 108 ALA A N 1
ATOM 792 C CA . ALA A 1 108 ? 13.595 2.166 -7.958 1.00 87.25 108 ALA A CA 1
ATOM 793 C C . ALA A 1 108 ? 12.937 1.479 -6.747 1.00 87.25 108 ALA A C 1
ATOM 795 O O . ALA A 1 108 ? 13.625 1.144 -5.780 1.00 87.25 108 ALA A O 1
ATOM 796 N N . SER A 1 109 ? 11.618 1.269 -6.790 1.00 88.44 109 SER A N 1
ATOM 797 C CA . SER A 1 109 ? 10.875 0.633 -5.699 1.00 88.44 109 SER A CA 1
ATOM 798 C C . SER A 1 109 ? 11.186 -0.860 -5.536 1.00 88.44 109 SER A C 1
ATOM 800 O O . SER A 1 109 ? 11.146 -1.369 -4.419 1.00 88.44 109 SER A O 1
ATOM 802 N N . GLY A 1 110 ? 11.484 -1.577 -6.629 1.00 84.38 110 GLY A N 1
ATOM 803 C CA . GLY A 1 110 ? 11.578 -3.042 -6.625 1.00 84.38 110 GLY A CA 1
ATOM 804 C C . GLY A 1 110 ? 10.257 -3.764 -6.299 1.00 84.38 110 GLY A C 1
ATOM 805 O O . GLY A 1 110 ? 10.281 -4.936 -5.927 1.00 84.38 110 GLY A O 1
ATOM 806 N N . LEU A 1 111 ? 9.114 -3.074 -6.377 1.00 82.75 111 LEU A N 1
ATOM 807 C CA . LEU A 1 111 ? 7.778 -3.655 -6.210 1.00 82.75 111 LEU A CA 1
ATOM 808 C C . LEU A 1 111 ? 7.256 -4.245 -7.532 1.00 82.75 111 LEU A C 1
ATOM 810 O O . LEU A 1 111 ? 7.669 -3.795 -8.605 1.00 82.75 111 LEU A O 1
ATOM 814 N N . PRO A 1 112 ? 6.289 -5.185 -7.478 1.00 80.19 112 PRO A N 1
ATOM 815 C CA . PRO A 1 112 ? 5.489 -5.543 -8.647 1.00 80.19 112 PRO A CA 1
ATOM 816 C C . PRO A 1 112 ? 4.883 -4.284 -9.263 1.00 80.19 112 PRO A C 1
ATOM 818 O O . PRO A 1 112 ? 4.350 -3.440 -8.545 1.00 80.19 112 PRO A O 1
ATOM 821 N N . VAL A 1 113 ? 4.967 -4.133 -10.580 1.00 78.94 113 VAL A N 1
ATOM 822 C CA . VAL A 1 113 ? 4.706 -2.838 -11.223 1.00 78.94 113 VAL A CA 1
ATOM 823 C C . VAL A 1 113 ? 3.287 -2.343 -11.041 1.00 78.94 113 VAL A C 1
ATOM 825 O O . VAL A 1 113 ? 3.101 -1.155 -10.800 1.00 78.94 113 VAL A O 1
ATOM 828 N N . GLU A 1 114 ? 2.282 -3.212 -11.096 1.00 79.81 114 GLU A N 1
ATOM 829 C CA . GLU A 1 114 ? 0.903 -2.778 -10.885 1.00 79.81 114 GLU A CA 1
ATOM 830 C C . GLU A 1 114 ? 0.696 -2.257 -9.451 1.00 79.81 114 GLU A C 1
ATOM 832 O O . GLU A 1 114 ? -0.012 -1.268 -9.243 1.00 79.81 114 GLU A O 1
ATOM 837 N N . LEU A 1 115 ? 1.371 -2.864 -8.468 1.00 82.19 115 LEU A N 1
ATOM 838 C CA . LEU A 1 115 ? 1.381 -2.389 -7.086 1.00 82.19 115 LEU A CA 1
ATOM 839 C C . LEU A 1 115 ? 2.180 -1.087 -6.946 1.00 82.19 115 LEU A C 1
ATOM 841 O O . LEU A 1 115 ? 1.709 -0.152 -6.306 1.00 82.19 115 LEU A O 1
ATOM 845 N N . ALA A 1 116 ? 3.352 -1.003 -7.577 1.00 86.62 116 ALA A N 1
ATOM 846 C CA . ALA A 1 116 ? 4.212 0.174 -7.565 1.00 86.62 116 ALA A CA 1
ATOM 847 C C . ALA A 1 116 ? 3.502 1.397 -8.154 1.00 86.62 116 ALA A C 1
ATOM 849 O O . ALA A 1 116 ? 3.507 2.460 -7.546 1.00 86.62 116 ALA A O 1
ATOM 850 N N . VAL A 1 117 ? 2.843 1.239 -9.306 1.00 86.44 117 VAL A N 1
ATOM 851 C CA . VAL A 1 117 ? 2.069 2.303 -9.959 1.00 86.44 117 VAL A CA 1
ATOM 852 C C . VAL A 1 117 ? 0.907 2.729 -9.075 1.00 86.44 117 VAL A C 1
ATOM 854 O O . VAL A 1 117 ? 0.694 3.918 -8.866 1.00 86.44 117 VAL A O 1
ATOM 857 N N . THR A 1 118 ? 0.189 1.771 -8.493 1.00 86.75 118 THR A N 1
ATOM 858 C CA . THR A 1 118 ? -0.916 2.071 -7.579 1.00 86.75 118 THR A CA 1
ATOM 859 C C . THR A 1 118 ? -0.443 2.874 -6.363 1.00 86.75 118 THR A C 1
ATOM 861 O O . THR A 1 118 ? -1.015 3.918 -6.055 1.00 86.75 118 THR A O 1
ATOM 864 N N . LEU A 1 119 ? 0.627 2.426 -5.702 1.00 90.06 119 LEU A N 1
ATOM 865 C CA . LEU A 1 119 ? 1.209 3.117 -4.551 1.00 90.06 119 LEU A CA 1
ATOM 866 C C . LEU A 1 119 ? 1.813 4.466 -4.940 1.00 90.06 119 LEU A C 1
ATOM 868 O O . LEU A 1 119 ? 1.720 5.412 -4.167 1.00 90.06 119 LEU A O 1
ATOM 872 N N . TYR A 1 120 ? 2.397 4.590 -6.134 1.00 91.56 120 TYR A N 1
ATOM 873 C CA . TYR A 1 120 ? 2.889 5.867 -6.640 1.00 91.56 120 TYR A CA 1
ATOM 874 C C . TYR A 1 120 ? 1.758 6.888 -6.722 1.00 91.56 120 TYR A C 1
ATOM 876 O O . TYR A 1 120 ? 1.919 7.994 -6.221 1.00 91.56 120 TYR A O 1
ATOM 884 N N . MET A 1 121 ? 0.612 6.524 -7.307 1.00 90.06 121 MET A N 1
ATOM 885 C CA . MET A 1 121 ? -0.525 7.443 -7.443 1.00 90.06 121 MET A CA 1
ATOM 886 C C . MET A 1 121 ? -1.080 7.864 -6.075 1.00 90.06 121 MET A C 1
ATOM 888 O O . MET A 1 121 ? -1.441 9.025 -5.882 1.00 90.06 121 MET A O 1
ATOM 892 N N . GLU A 1 122 ? -1.108 6.948 -5.102 1.00 88.94 122 GLU A N 1
ATOM 893 C CA . GLU A 1 122 ? -1.519 7.266 -3.728 1.00 88.94 122 GLU A CA 1
ATOM 894 C C . GLU A 1 122 ? -0.511 8.194 -3.035 1.00 88.94 122 GLU A C 1
ATOM 896 O O . GLU A 1 122 ? -0.903 9.214 -2.471 1.00 88.94 122 GLU A O 1
ATOM 901 N N . LEU A 1 123 ? 0.789 7.911 -3.130 1.00 90.06 123 LEU A N 1
ATOM 902 C CA . LEU A 1 123 ? 1.838 8.752 -2.544 1.00 90.06 123 LEU A CA 1
ATOM 903 C C . LEU A 1 123 ? 1.965 10.114 -3.240 1.00 90.06 123 LEU A C 1
ATOM 905 O O . LEU A 1 123 ? 2.248 11.112 -2.582 1.00 90.06 123 LEU A O 1
ATOM 909 N N . GLU A 1 124 ? 1.700 10.198 -4.541 1.00 90.50 124 GLU A N 1
ATOM 910 C CA . GLU A 1 124 ? 1.626 11.477 -5.248 1.00 90.50 124 GLU A CA 1
ATOM 911 C C . GLU A 1 124 ? 0.493 12.336 -4.677 1.00 90.50 124 GLU A C 1
ATOM 913 O O . GLU A 1 124 ? 0.653 13.538 -4.449 1.00 90.50 124 GLU A O 1
ATOM 918 N N . GLN A 1 125 ? -0.658 11.720 -4.396 1.00 85.38 125 GLN A N 1
ATOM 919 C CA . GLN A 1 125 ? -1.758 12.405 -3.733 1.00 85.38 125 GLN A CA 1
ATOM 920 C C . GLN A 1 125 ? -1.368 12.851 -2.315 1.00 85.38 125 GLN A C 1
ATOM 922 O O . GLN A 1 125 ? -1.771 13.940 -1.902 1.00 85.38 125 GLN A O 1
ATOM 927 N N . PHE A 1 126 ? -0.564 12.068 -1.586 1.00 82.19 126 PHE A N 1
ATOM 928 C CA . PHE A 1 126 ? -0.066 12.446 -0.256 1.00 82.19 126 PHE A CA 1
ATOM 929 C C . PHE A 1 126 ? 0.794 13.699 -0.316 1.00 82.19 126 PHE A C 1
ATOM 931 O O . PHE A 1 126 ? 0.599 14.604 0.497 1.00 82.19 126 PHE A O 1
ATOM 938 N N . GLU A 1 127 ? 1.718 13.736 -1.276 1.00 84.94 127 GLU A N 1
ATOM 939 C CA . GLU A 1 127 ? 2.617 14.861 -1.502 1.00 84.94 127 GLU A CA 1
ATOM 940 C C . GLU A 1 127 ? 1.810 16.118 -1.849 1.00 84.94 127 GLU A C 1
ATOM 942 O O . GLU A 1 127 ? 1.957 17.155 -1.208 1.00 84.94 127 GLU A O 1
ATOM 947 N N . ARG A 1 128 ? 0.864 16.013 -2.794 1.00 84.44 128 ARG A N 1
ATOM 948 C CA . ARG A 1 128 ? 0.009 17.143 -3.202 1.00 84.44 128 ARG A CA 1
ATOM 949 C C . ARG A 1 128 ? -0.839 17.679 -2.049 1.00 84.44 128 ARG A C 1
ATOM 951 O O . ARG A 1 128 ? -0.973 18.890 -1.880 1.00 84.44 128 ARG A O 1
ATOM 958 N N . LEU A 1 129 ? -1.421 16.786 -1.252 1.00 77.38 129 LEU A N 1
ATOM 959 C CA . LEU A 1 129 ? -2.312 17.146 -0.149 1.00 77.38 129 LEU A CA 1
ATOM 960 C C . LEU A 1 129 ? -1.573 17.425 1.172 1.00 77.38 129 LEU A C 1
ATOM 962 O O . LEU A 1 129 ? -2.230 17.740 2.163 1.00 77.38 129 LEU A O 1
ATOM 966 N N . HIS A 1 130 ? -0.240 17.308 1.206 1.00 73.44 130 HIS A N 1
ATOM 967 C CA . HIS A 1 130 ? 0.588 17.473 2.408 1.00 73.44 130 HIS A CA 1
ATOM 968 C C . HIS A 1 130 ? 0.082 16.635 3.603 1.00 73.44 130 HIS A C 1
ATOM 970 O O . HIS A 1 130 ? 0.106 17.062 4.758 1.00 73.44 130 HIS A O 1
ATOM 976 N N . VAL A 1 131 ? -0.394 15.409 3.338 1.00 66.88 131 VAL A N 1
ATOM 977 C CA . VAL A 1 131 ? -0.999 14.509 4.354 1.00 66.88 131 VAL A CA 1
ATOM 978 C C . VAL A 1 131 ? 0.070 13.774 5.175 1.00 66.88 131 VAL A C 1
ATOM 980 O O . VAL A 1 131 ? -0.231 12.900 5.985 1.00 66.88 131 VAL A O 1
ATOM 983 N N . THR A 1 132 ? 1.334 14.170 5.038 1.00 64.56 132 THR A N 1
ATOM 984 C CA . THR A 1 132 ? 2.511 13.536 5.650 1.00 64.56 132 THR A CA 1
ATOM 985 C C . THR A 1 132 ? 2.418 13.406 7.175 1.00 64.56 132 THR A C 1
ATOM 987 O O . THR A 1 132 ? 3.027 12.502 7.745 1.00 64.56 132 THR A O 1
ATOM 990 N N . ALA A 1 133 ? 1.603 14.233 7.841 1.00 70.88 133 ALA A N 1
ATOM 991 C CA . ALA A 1 133 ? 1.396 14.202 9.288 1.00 70.88 133 ALA A CA 1
ATOM 992 C C . ALA A 1 133 ? 0.418 13.116 9.794 1.00 70.88 133 ALA A C 1
ATOM 994 O O . ALA A 1 133 ? 0.420 12.817 10.991 1.00 70.88 133 ALA A O 1
ATOM 995 N N . ASN A 1 134 ? -0.430 12.517 8.945 1.00 85.25 134 ASN A N 1
ATOM 996 C CA . ASN A 1 134 ? -1.428 11.546 9.411 1.00 85.25 134 ASN A CA 1
ATOM 997 C C . ASN A 1 134 ? -0.894 10.106 9.378 1.00 85.25 134 ASN A C 1
ATOM 999 O O . ASN A 1 134 ? -0.954 9.414 8.363 1.00 85.25 134 ASN A O 1
ATOM 1003 N N . CYS A 1 135 ? -0.438 9.636 10.540 1.00 87.00 135 CYS A N 1
ATOM 1004 C CA . CYS A 1 135 ? 0.125 8.298 10.708 1.00 87.00 135 CYS A CA 1
ATOM 1005 C C . CYS A 1 135 ? -0.811 7.165 10.269 1.00 87.00 135 CYS A C 1
ATOM 1007 O O . CYS A 1 135 ? -0.383 6.256 9.563 1.00 87.00 135 CYS A O 1
ATOM 1009 N N . LEU A 1 136 ? -2.094 7.235 10.626 1.00 90.88 136 LEU A N 1
ATOM 1010 C CA . LEU A 1 136 ? -3.055 6.183 10.288 1.00 90.88 136 LEU A CA 1
ATOM 1011 C C . LEU A 1 136 ? -3.303 6.102 8.776 1.00 90.88 136 LEU A C 1
ATOM 1013 O O . LEU A 1 136 ? -3.396 5.009 8.218 1.00 90.88 136 LEU A O 1
ATOM 1017 N N . TYR A 1 137 ? -3.365 7.254 8.110 1.00 89.44 137 TYR A N 1
ATOM 1018 C CA . TYR A 1 137 ? -3.522 7.335 6.658 1.00 89.44 137 TYR A CA 1
ATOM 1019 C C . TYR A 1 137 ? -2.335 6.694 5.923 1.00 89.44 137 TYR A C 1
ATOM 1021 O O . TYR A 1 137 ? -2.520 5.872 5.020 1.00 89.44 137 TYR A O 1
ATOM 1029 N N . ASN A 1 138 ? -1.117 7.006 6.380 1.00 88.69 138 ASN A N 1
ATOM 1030 C CA . ASN A 1 138 ? 0.119 6.459 5.827 1.00 88.69 138 ASN A CA 1
ATOM 1031 C C . ASN A 1 138 ? 0.195 4.937 6.014 1.00 88.69 138 ASN A C 1
ATOM 1033 O O . ASN A 1 138 ? 0.416 4.209 5.048 1.00 88.69 138 ASN A O 1
ATOM 1037 N N . LEU A 1 139 ? -0.054 4.447 7.233 1.00 91.31 139 LEU A N 1
ATOM 1038 C CA . LEU A 1 139 ? -0.027 3.014 7.537 1.00 91.31 139 LEU A CA 1
ATOM 1039 C C . LEU A 1 139 ? -1.071 2.240 6.723 1.00 91.31 139 LEU A C 1
ATOM 1041 O O . LEU A 1 139 ? -0.740 1.216 6.134 1.00 91.31 139 LEU A O 1
ATOM 1045 N N . THR A 1 140 ? -2.297 2.761 6.611 1.00 92.06 140 THR A N 1
ATOM 1046 C CA . THR A 1 140 ? -3.372 2.129 5.820 1.00 92.06 140 THR A CA 1
ATOM 1047 C C . THR A 1 140 ? -2.991 1.977 4.345 1.00 92.06 140 THR A C 1
ATOM 1049 O O . THR A 1 140 ? -3.304 0.970 3.709 1.00 92.06 140 THR A O 1
ATOM 1052 N N . THR A 1 141 ? -2.291 2.964 3.789 1.00 90.00 141 THR A N 1
ATOM 1053 C CA . THR A 1 141 ? -1.849 2.928 2.387 1.00 90.00 141 THR A CA 1
ATOM 1054 C C . THR A 1 141 ? -0.753 1.894 2.175 1.00 90.00 141 THR A C 1
ATOM 1056 O O . THR A 1 141 ? -0.839 1.086 1.252 1.00 90.00 141 THR A O 1
ATOM 1059 N N . LEU A 1 142 ? 0.221 1.822 3.085 1.00 89.31 142 LEU A N 1
ATOM 1060 C CA . LEU A 1 142 ? 1.269 0.800 3.036 1.00 89.31 142 LEU A CA 1
ATOM 1061 C C . LEU A 1 142 ? 0.715 -0.627 3.197 1.00 89.31 142 LEU A C 1
ATOM 1063 O O . LEU A 1 142 ? 1.240 -1.561 2.594 1.00 89.31 142 LEU A O 1
ATOM 1067 N N . CYS A 1 143 ? -0.392 -0.803 3.927 1.00 90.75 143 CYS A N 1
ATOM 1068 C CA . CYS A 1 143 ? -1.054 -2.103 4.081 1.00 90.75 143 CYS A CA 1
ATOM 1069 C C . CYS A 1 143 ? -1.606 -2.680 2.766 1.00 90.75 143 CYS A C 1
ATOM 1071 O O . CYS A 1 143 ? -1.902 -3.871 2.706 1.00 90.75 143 CYS A O 1
ATOM 1073 N N . ARG A 1 144 ? -1.692 -1.897 1.679 1.00 87.25 144 ARG A N 1
ATOM 1074 C CA . ARG A 1 144 ? -2.050 -2.420 0.346 1.00 87.25 144 ARG A CA 1
ATOM 1075 C C . ARG A 1 144 ? -1.108 -3.509 -0.152 1.00 87.25 144 ARG A C 1
ATOM 1077 O O . ARG A 1 144 ? -1.514 -4.361 -0.937 1.00 87.25 144 ARG A O 1
ATOM 1084 N N . PHE A 1 145 ? 0.118 -3.537 0.351 1.00 78.62 145 PHE A N 1
ATOM 1085 C CA . PHE A 1 145 ? 1.060 -4.615 0.090 1.00 78.62 145 PHE A CA 1
ATOM 1086 C C . PHE A 1 145 ? 0.532 -6.009 0.483 1.00 78.62 145 PHE A C 1
ATOM 1088 O O . PHE A 1 145 ? 0.862 -6.986 -0.184 1.00 78.62 145 PHE A O 1
ATOM 1095 N N . PHE A 1 146 ? -0.325 -6.103 1.506 1.00 78.81 146 PHE A N 1
ATOM 1096 C CA . PHE A 1 146 ? -0.897 -7.366 1.997 1.00 78.81 146 PHE A CA 1
ATOM 1097 C C . PHE A 1 146 ? -2.185 -7.779 1.293 1.00 78.81 146 PHE A C 1
ATOM 1099 O O . PHE A 1 146 ? -2.592 -8.930 1.384 1.00 78.81 146 PHE A O 1
ATOM 1106 N N . THR A 1 147 ? -2.847 -6.863 0.598 1.00 77.50 147 THR A N 1
ATOM 1107 C CA . THR A 1 147 ? -4.113 -7.156 -0.085 1.00 77.50 147 THR A CA 1
ATOM 1108 C C . THR A 1 147 ? -3.966 -7.217 -1.601 1.00 77.50 147 THR A C 1
ATOM 1110 O O . THR A 1 147 ? -4.910 -7.550 -2.318 1.00 77.50 147 THR A O 1
ATOM 1113 N N . PHE A 1 148 ? -2.768 -6.929 -2.113 1.00 75.75 148 PHE A N 1
ATOM 1114 C CA . PHE A 1 148 ? -2.473 -7.008 -3.532 1.00 75.75 148 PHE A CA 1
ATOM 1115 C C . PHE A 1 148 ? -2.422 -8.477 -4.001 1.00 75.75 148 PHE A C 1
ATOM 1117 O O . PHE A 1 148 ? -1.541 -9.197 -3.538 1.00 75.75 148 PHE A O 1
ATOM 1124 N N . PRO A 1 149 ? -3.263 -8.927 -4.964 1.00 60.72 149 PRO A N 1
ATOM 1125 C CA . PRO A 1 149 ? -3.453 -10.346 -5.332 1.00 60.72 149 PRO A CA 1
ATOM 1126 C C . PRO A 1 149 ? -2.231 -11.142 -5.831 1.00 60.72 149 PRO A C 1
ATOM 1128 O O . PRO A 1 149 ? -2.378 -12.282 -6.261 1.00 60.72 149 PRO A O 1
ATOM 1131 N N . ARG A 1 150 ? -1.035 -10.552 -5.845 1.00 63.62 150 ARG A N 1
ATOM 1132 C CA . ARG A 1 150 ? 0.226 -11.192 -6.258 1.00 63.62 150 ARG A CA 1
ATOM 1133 C C . ARG A 1 150 ? 1.392 -10.871 -5.325 1.00 63.62 150 ARG A C 1
ATOM 1135 O O . ARG A 1 150 ? 2.544 -10.982 -5.727 1.00 63.62 150 ARG A O 1
ATOM 1142 N N . SER A 1 151 ? 1.101 -10.380 -4.127 1.00 63.38 151 SER A N 1
ATOM 1143 C CA . SER A 1 151 ? 2.115 -10.240 -3.094 1.00 63.38 151 SER A CA 1
ATOM 1144 C C . SER A 1 151 ? 2.302 -11.588 -2.408 1.00 63.38 151 SER A C 1
ATOM 1146 O O . SER A 1 151 ? 1.318 -12.248 -2.072 1.00 63.38 151 SER A O 1
ATOM 1148 N N . ASP A 1 152 ? 3.547 -11.969 -2.132 1.00 64.94 152 ASP A N 1
ATOM 1149 C CA . ASP A 1 152 ? 3.855 -13.159 -1.324 1.00 64.94 152 ASP A CA 1
ATOM 1150 C C . ASP A 1 152 ? 3.257 -13.058 0.097 1.00 64.94 152 ASP A C 1
ATOM 1152 O O . ASP A 1 152 ? 3.119 -14.048 0.811 1.00 64.94 152 ASP A O 1
ATOM 1156 N N . TRP A 1 153 ? 2.828 -11.854 0.486 1.00 63.78 153 TRP A N 1
ATOM 1157 C CA . TRP A 1 153 ? 2.281 -11.515 1.793 1.00 63.78 153 TRP A CA 1
ATOM 1158 C C . TRP A 1 153 ? 0.752 -11.577 1.877 1.00 63.78 153 TRP A C 1
ATOM 1160 O O . TRP A 1 153 ? 0.201 -11.340 2.952 1.00 63.78 153 TRP A O 1
ATOM 1170 N N . VAL A 1 154 ? 0.048 -11.930 0.790 1.00 64.50 154 VAL A N 1
ATOM 1171 C CA . VAL A 1 154 ? -1.426 -12.067 0.799 1.00 64.50 154 VAL A CA 1
ATOM 1172 C C . VAL A 1 154 ? -1.900 -13.033 1.881 1.00 64.50 154 VAL A C 1
ATOM 1174 O O . VAL A 1 154 ? -2.919 -12.791 2.525 1.00 64.50 154 VAL A O 1
ATOM 1177 N N . VAL A 1 155 ? -1.117 -14.083 2.146 1.00 62.34 155 VAL A N 1
ATOM 1178 C CA . VAL A 1 155 ? -1.427 -15.071 3.186 1.00 62.34 155 VAL A CA 1
ATOM 1179 C C . VAL A 1 155 ? -1.526 -14.418 4.568 1.00 62.34 155 VAL A C 1
ATOM 1181 O O . VAL A 1 155 ? -2.473 -14.686 5.302 1.00 62.34 155 VAL A O 1
ATOM 1184 N N . ALA A 1 156 ? -0.613 -13.499 4.893 1.00 61.16 156 ALA A N 1
ATOM 1185 C CA . ALA A 1 156 ? -0.647 -12.748 6.148 1.00 61.16 156 ALA A CA 1
ATOM 1186 C C . ALA A 1 156 ? -1.796 -11.721 6.188 1.00 61.16 156 ALA A C 1
ATOM 1188 O O . ALA A 1 156 ? -2.283 -11.375 7.262 1.00 61.16 156 ALA A O 1
ATOM 1189 N N . GLY A 1 157 ? -2.278 -11.265 5.026 1.00 62.78 157 GLY A N 1
ATOM 1190 C CA . GLY A 1 157 ? -3.424 -10.363 4.930 1.00 62.78 157 GLY A CA 1
ATOM 1191 C C . GLY A 1 157 ? -4.745 -10.985 5.397 1.00 62.78 157 GLY A C 1
ATOM 1192 O O . GLY A 1 157 ? -5.604 -10.276 5.925 1.00 62.78 157 GLY A O 1
ATOM 1193 N N . HIS A 1 158 ? -4.899 -12.308 5.270 1.00 72.38 158 HIS A N 1
ATOM 1194 C CA . HIS A 1 158 ? -6.112 -13.017 5.692 1.00 72.38 158 HIS A CA 1
ATOM 1195 C C . HIS A 1 158 ? -6.359 -12.952 7.200 1.00 72.38 158 HIS A C 1
ATOM 1197 O O . HIS A 1 158 ? -7.516 -12.871 7.611 1.00 72.38 158 HIS A O 1
ATOM 1203 N N . ALA A 1 159 ? -5.293 -12.896 8.005 1.00 74.81 159 ALA A N 1
ATOM 1204 C CA . ALA A 1 159 ? -5.386 -12.796 9.461 1.00 74.81 159 ALA A CA 1
ATOM 1205 C C . ALA A 1 159 ? -6.051 -11.496 9.947 1.00 74.81 159 ALA A C 1
ATOM 1207 O O . ALA A 1 159 ? -6.378 -11.397 11.121 1.00 74.81 159 ALA A O 1
ATOM 1208 N N . PHE A 1 160 ? -6.251 -10.507 9.067 1.00 79.25 160 PHE A N 1
ATOM 1209 C CA . PHE A 1 160 ? -6.869 -9.216 9.387 1.00 79.25 160 PHE A CA 1
ATOM 1210 C C . PHE A 1 160 ? -8.144 -8.941 8.577 1.00 79.25 160 PHE A C 1
ATOM 1212 O O . PHE A 1 160 ? -8.655 -7.819 8.594 1.00 79.25 160 PHE A O 1
ATOM 1219 N N . SER A 1 161 ? -8.652 -9.935 7.847 1.00 82.25 161 SER A N 1
ATOM 1220 C CA . SER A 1 161 ? -9.871 -9.780 7.050 1.00 82.25 161 SER A CA 1
ATOM 1221 C C . SER A 1 161 ? -11.106 -9.597 7.940 1.00 82.25 161 SER A C 1
ATOM 1223 O O . SER A 1 161 ? -11.155 -10.098 9.056 1.00 82.25 161 SER A O 1
ATOM 1225 N N . VAL A 1 162 ? -12.116 -8.850 7.485 1.00 85.44 162 VAL A N 1
ATOM 1226 C CA . VAL A 1 162 ? -13.331 -8.625 8.289 1.00 85.44 162 VAL A CA 1
ATOM 1227 C C . VAL A 1 162 ? -14.198 -9.887 8.293 1.00 85.44 162 VAL A C 1
ATOM 1229 O O . VAL A 1 162 ? -14.861 -10.182 7.300 1.00 85.44 162 VAL A O 1
ATOM 1232 N N . HIS A 1 163 ? -14.228 -10.605 9.417 1.00 83.56 163 HIS A N 1
ATOM 1233 C CA . HIS A 1 163 ? -15.067 -11.795 9.608 1.00 83.56 163 HIS A CA 1
ATOM 1234 C C . HIS A 1 163 ? -16.469 -11.461 10.147 1.00 83.56 163 HIS A C 1
ATOM 1236 O O . HIS A 1 163 ? -17.449 -12.065 9.718 1.00 83.56 163 HIS A O 1
ATOM 1242 N N . SER A 1 164 ? -16.592 -10.479 11.048 1.00 88.69 164 SER A N 1
ATOM 1243 C CA . SER A 1 164 ? -17.874 -10.025 11.613 1.00 88.69 164 SER A CA 1
ATOM 1244 C C . SER A 1 164 ? -18.045 -8.523 11.441 1.00 88.69 164 SER A C 1
ATOM 1246 O O . SER A 1 164 ? -17.421 -7.713 12.131 1.00 88.69 164 SER A O 1
ATOM 1248 N N . TRP A 1 165 ? -18.959 -8.145 10.547 1.00 91.31 165 TRP A N 1
ATOM 1249 C CA . TRP A 1 165 ? -19.324 -6.748 10.312 1.00 91.31 165 TRP A CA 1
ATOM 1250 C C . TRP A 1 165 ? -20.029 -6.107 11.508 1.00 91.31 165 TRP A C 1
ATOM 1252 O O . TRP A 1 165 ? -19.873 -4.909 11.726 1.00 91.31 165 TRP A O 1
ATOM 1262 N N . THR A 1 166 ? -20.742 -6.891 12.320 1.00 91.31 166 THR A N 1
ATOM 1263 C CA . THR A 1 166 ? -21.385 -6.408 13.551 1.00 91.31 166 THR A CA 1
ATOM 1264 C C . THR A 1 166 ? -20.346 -5.987 14.586 1.00 91.31 166 THR A C 1
ATOM 1266 O O . THR A 1 166 ? -20.408 -4.875 15.113 1.00 91.31 166 THR A O 1
ATOM 1269 N N . GLU A 1 167 ? -19.348 -6.839 14.830 1.00 88.31 167 GLU A N 1
ATOM 1270 C CA . GLU A 1 167 ? -18.262 -6.528 15.765 1.00 88.31 167 GLU A CA 1
ATOM 1271 C C . GLU A 1 167 ? -17.397 -5.380 1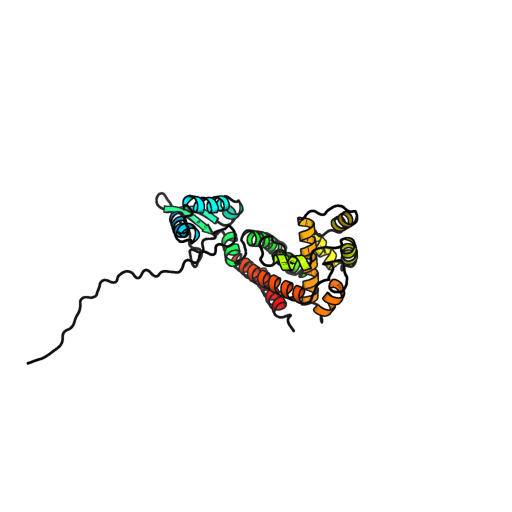5.244 1.00 88.31 167 GLU A C 1
ATOM 1273 O O . GLU A 1 167 ? -17.079 -4.439 15.979 1.00 88.31 167 GLU A O 1
ATOM 1278 N N . TRP A 1 168 ? -17.079 -5.398 13.946 1.00 91.00 168 TRP A N 1
ATOM 1279 C CA . TRP A 1 168 ? -16.379 -4.291 13.314 1.00 91.00 168 TRP A CA 1
ATOM 1280 C C . TRP A 1 168 ? -17.162 -2.974 13.429 1.00 91.00 168 TRP A C 1
ATOM 1282 O O . TRP A 1 168 ? -16.576 -1.952 13.779 1.00 91.00 168 TRP A O 1
ATOM 1292 N N . GLY A 1 169 ? -18.483 -2.983 13.239 1.00 92.81 169 GLY A N 1
ATOM 1293 C CA . GLY A 1 169 ? -19.337 -1.805 13.410 1.00 92.81 169 GLY A CA 1
ATOM 1294 C C . GLY A 1 169 ? -19.316 -1.234 14.826 1.00 92.81 169 GLY A C 1
ATOM 1295 O O . GLY A 1 169 ? -19.234 -0.014 14.992 1.00 92.81 169 GLY A O 1
ATOM 1296 N N . SER A 1 170 ? -19.306 -2.098 15.844 1.00 90.56 170 SER A N 1
ATOM 1297 C CA . SER A 1 170 ? -19.146 -1.691 17.246 1.00 90.56 170 SER A CA 1
ATOM 1298 C C . SER A 1 170 ? -17.806 -0.978 17.476 1.00 90.56 170 SER A C 1
ATOM 1300 O O . SER A 1 170 ? -17.768 0.139 18.000 1.00 90.56 170 SER A O 1
ATOM 1302 N N . ARG A 1 171 ? -16.697 -1.562 16.994 1.00 89.25 171 ARG A N 1
ATOM 1303 C CA . ARG A 1 171 ? -15.356 -0.955 17.100 1.00 89.25 171 ARG A CA 1
ATOM 1304 C C . ARG A 1 171 ? -15.234 0.338 16.305 1.00 89.25 171 ARG A C 1
ATOM 1306 O O . ARG A 1 171 ? -14.672 1.308 16.807 1.00 89.25 171 ARG A O 1
ATOM 1313 N N . PHE A 1 172 ? -15.795 0.375 15.099 1.00 93.00 172 PHE A N 1
ATOM 1314 C CA . PHE A 1 172 ? -15.810 1.560 14.252 1.00 93.00 172 PHE A CA 1
ATOM 1315 C C . PHE A 1 172 ? -16.563 2.717 14.920 1.00 93.00 172 PHE A C 1
ATOM 1317 O O . PHE A 1 172 ? -16.112 3.860 14.889 1.00 93.00 172 PHE A O 1
ATOM 1324 N N . GLY A 1 173 ? -17.683 2.420 15.588 1.00 92.75 173 GLY A N 1
ATOM 1325 C CA . GLY A 1 173 ? -18.441 3.396 16.372 1.00 92.75 173 GLY A CA 1
ATOM 1326 C C . GLY A 1 173 ? -17.689 3.937 17.594 1.00 92.75 173 GLY A C 1
ATOM 1327 O O . GLY A 1 173 ? -17.974 5.051 18.029 1.00 92.75 173 GLY A O 1
ATOM 1328 N N . ALA A 1 174 ? -16.721 3.181 18.118 1.00 91.62 174 ALA A N 1
ATOM 1329 C CA . ALA A 1 174 ? -15.884 3.563 19.254 1.00 91.62 174 ALA A CA 1
ATOM 1330 C C . ALA A 1 174 ? -14.584 4.292 18.857 1.00 91.62 174 ALA A C 1
ATOM 1332 O O . ALA A 1 174 ? -13.784 4.636 19.731 1.00 91.62 174 ALA A O 1
ATOM 1333 N N . LEU A 1 175 ? -14.350 4.533 17.562 1.00 92.25 175 LEU A N 1
ATOM 1334 C CA . LEU A 1 175 ? -13.166 5.248 17.090 1.00 92.25 175 LEU A CA 1
ATOM 1335 C C . LEU A 1 175 ? -13.105 6.675 17.641 1.00 92.25 175 LEU A C 1
ATOM 1337 O O . LEU A 1 175 ? -14.115 7.367 17.794 1.00 92.25 175 LEU A O 1
ATOM 1341 N N . SER A 1 176 ? -11.883 7.154 17.878 1.00 92.88 176 SER A N 1
ATOM 1342 C CA . SER A 1 176 ? -11.674 8.559 18.212 1.00 92.88 176 SER A CA 1
ATOM 1343 C C . SER A 1 176 ? -12.130 9.463 17.056 1.00 92.88 176 SER A C 1
ATOM 1345 O O . SER A 1 176 ? -12.145 9.059 15.890 1.00 92.88 176 SER A O 1
ATOM 1347 N N . LYS A 1 177 ? -12.453 10.731 17.349 1.00 93.69 177 LYS A N 1
ATOM 1348 C CA . LYS A 1 177 ? -12.859 11.699 16.310 1.00 93.69 177 LYS A CA 1
ATOM 1349 C C . LYS A 1 177 ? -11.815 11.840 15.193 1.00 93.69 177 LYS A C 1
ATOM 1351 O O . LYS A 1 177 ? -12.184 11.992 14.032 1.00 93.69 177 LYS A O 1
ATOM 1356 N N . ALA A 1 178 ? -10.526 11.779 15.534 1.00 90.75 178 ALA A N 1
ATOM 1357 C CA . ALA A 1 178 ? -9.435 11.862 14.562 1.00 90.75 178 ALA A CA 1
ATOM 1358 C C . ALA A 1 178 ? -9.388 10.631 13.637 1.00 90.75 178 ALA A C 1
ATOM 1360 O O . ALA A 1 178 ? -9.127 10.754 12.437 1.00 90.75 178 ALA A O 1
ATOM 1361 N N . ASP A 1 179 ? -9.704 9.456 14.175 1.00 93.25 179 ASP A N 1
ATOM 1362 C CA . ASP A 1 179 ? -9.660 8.190 13.441 1.00 93.25 179 ASP A CA 1
ATOM 1363 C C . ASP A 1 179 ? -10.860 8.049 12.528 1.00 93.25 179 ASP A C 1
ATOM 1365 O O . ASP A 1 179 ? -10.697 7.706 11.362 1.00 93.25 179 ASP A O 1
ATOM 1369 N N . ALA A 1 180 ? -12.043 8.423 13.014 1.00 93.69 180 ALA A N 1
ATOM 1370 C CA . ALA A 1 180 ? -13.251 8.500 12.204 1.00 93.69 180 ALA A CA 1
ATOM 1371 C C . ALA A 1 180 ? -13.103 9.513 11.050 1.00 93.69 180 ALA A C 1
ATOM 1373 O O . ALA A 1 180 ? -13.530 9.251 9.922 1.00 93.69 180 ALA A O 1
ATOM 1374 N N . ALA A 1 181 ? -12.444 10.653 11.293 1.00 91.62 181 ALA A N 1
ATOM 1375 C CA . ALA A 1 181 ? -12.134 11.617 10.237 1.00 91.62 181 ALA A CA 1
ATOM 1376 C C . ALA A 1 181 ? -11.154 11.040 9.200 1.00 91.62 181 ALA A C 1
ATOM 1378 O O . ALA A 1 181 ? -11.315 11.267 8.001 1.00 91.62 181 ALA A O 1
ATOM 1379 N N . THR A 1 182 ? -10.160 10.267 9.645 1.00 91.88 182 THR A N 1
ATOM 1380 C CA . THR A 1 182 ? -9.206 9.590 8.752 1.00 91.88 182 THR A CA 1
ATOM 1381 C C . THR A 1 182 ? -9.881 8.482 7.943 1.00 91.88 182 THR A C 1
ATOM 1383 O O . THR A 1 182 ? -9.677 8.417 6.734 1.00 91.88 182 THR A O 1
ATOM 1386 N N . ALA A 1 183 ? -10.740 7.680 8.576 1.00 94.12 183 ALA A N 1
ATOM 1387 C CA . ALA A 1 183 ? -11.567 6.663 7.929 1.00 94.12 183 ALA A CA 1
ATOM 1388 C C . ALA A 1 183 ? -12.399 7.270 6.792 1.00 94.12 183 ALA A C 1
ATOM 1390 O O . ALA A 1 183 ? -12.323 6.822 5.652 1.00 94.12 183 ALA A O 1
ATOM 1391 N N . THR A 1 184 ? -13.099 8.371 7.082 1.00 92.06 184 THR A N 1
ATOM 1392 C CA . THR A 1 184 ? -13.927 9.083 6.098 1.00 92.06 184 THR A CA 1
ATOM 1393 C C . THR A 1 184 ? -13.101 9.561 4.902 1.00 92.06 184 THR A C 1
ATOM 1395 O O . THR A 1 184 ? -13.529 9.411 3.762 1.00 92.06 184 THR A O 1
ATOM 1398 N N . ARG A 1 185 ? -11.893 10.094 5.137 1.00 89.69 185 ARG A N 1
ATOM 1399 C CA . ARG A 1 185 ? -10.981 10.525 4.059 1.00 89.69 185 ARG A CA 1
ATOM 1400 C C . ARG A 1 185 ? -10.488 9.366 3.195 1.00 89.69 185 ARG A C 1
ATOM 1402 O O . ARG A 1 185 ? -10.277 9.562 2.006 1.00 89.69 185 ARG A O 1
ATOM 1409 N N . LEU A 1 186 ? -10.305 8.189 3.789 1.00 89.88 186 LEU A N 1
ATOM 1410 C CA . LEU A 1 186 ? -9.926 6.966 3.080 1.00 89.88 186 LEU A CA 1
ATOM 1411 C C . LEU A 1 186 ? -11.103 6.319 2.338 1.00 89.88 186 LEU A C 1
ATOM 1413 O O . LEU A 1 186 ? -10.875 5.404 1.557 1.00 89.88 186 LEU A O 1
ATOM 1417 N N . GLY A 1 187 ? -12.338 6.779 2.570 1.00 93.19 187 GLY A N 1
ATOM 1418 C CA . GLY A 1 187 ? -13.555 6.173 2.025 1.00 93.19 187 GLY A CA 1
ATOM 1419 C C . GLY A 1 187 ? -14.080 4.988 2.841 1.00 93.19 187 GLY A C 1
ATOM 1420 O O . GLY A 1 187 ? -14.942 4.266 2.366 1.00 93.19 187 GLY A O 1
ATOM 1421 N N . VAL A 1 188 ? -13.576 4.779 4.059 1.00 95.75 188 VAL A N 1
ATOM 1422 C CA . VAL A 1 188 ? -14.075 3.769 5.002 1.00 95.75 188 VAL A CA 1
ATOM 1423 C C . VAL A 1 188 ? -15.303 4.353 5.692 1.00 95.75 188 VAL A C 1
ATOM 1425 O O . VAL A 1 188 ? -15.168 5.242 6.542 1.00 95.75 188 VAL A O 1
ATOM 1428 N N . THR A 1 189 ? -16.503 3.899 5.328 1.00 95.31 189 THR A N 1
ATOM 1429 C CA . THR A 1 189 ? -17.741 4.524 5.810 1.00 95.31 189 THR A CA 1
ATOM 1430 C C . THR A 1 189 ? -18.548 3.626 6.740 1.00 95.31 189 THR A C 1
ATOM 1432 O O . THR A 1 189 ? -18.526 2.400 6.665 1.00 95.31 189 THR A O 1
ATOM 1435 N N . ARG A 1 190 ? -19.323 4.262 7.628 1.00 95.38 190 ARG A N 1
ATOM 1436 C CA . ARG A 1 190 ? -20.291 3.560 8.481 1.00 95.38 190 ARG A CA 1
ATOM 1437 C C . ARG A 1 190 ? -21.422 2.925 7.667 1.00 95.38 190 ARG A C 1
ATOM 1439 O O . ARG A 1 190 ? -21.927 1.878 8.051 1.00 95.38 190 ARG A O 1
ATOM 1446 N N . ARG A 1 191 ? -21.784 3.541 6.537 1.00 96.06 191 ARG A N 1
ATOM 1447 C CA . ARG A 1 191 ? -22.837 3.055 5.642 1.00 96.06 191 ARG A CA 1
ATOM 1448 C C . ARG A 1 191 ? -22.504 1.669 5.096 1.00 96.06 191 ARG A C 1
ATOM 1450 O O . ARG A 1 191 ? -23.377 0.811 5.101 1.00 96.06 191 ARG A O 1
ATOM 1457 N N . ASP A 1 192 ? -21.265 1.456 4.663 1.00 96.19 192 ASP A N 1
ATOM 1458 C CA . ASP A 1 192 ? -20.827 0.166 4.114 1.00 96.19 192 ASP A CA 1
ATOM 1459 C C . ASP A 1 192 ? -20.930 -0.941 5.173 1.00 96.19 192 ASP A C 1
ATOM 1461 O O . ASP A 1 192 ? -21.411 -2.040 4.902 1.00 96.19 192 ASP A O 1
ATOM 1465 N N . ILE A 1 193 ? -20.571 -0.613 6.419 1.00 95.81 193 ILE A N 1
ATOM 1466 C CA . ILE A 1 193 ? -20.683 -1.525 7.561 1.00 95.81 193 ILE A CA 1
ATOM 1467 C C . ILE A 1 193 ? -22.149 -1.851 7.870 1.00 95.81 193 ILE A C 1
ATOM 1469 O O . ILE A 1 193 ? -22.495 -3.013 8.055 1.00 95.81 193 ILE A O 1
ATOM 1473 N N . GLU A 1 194 ? -23.024 -0.846 7.911 1.00 96.56 194 GLU A N 1
ATOM 1474 C CA . GLU A 1 194 ? -24.457 -1.034 8.170 1.00 96.56 194 GLU A CA 1
ATOM 1475 C C . GLU A 1 194 ? -25.122 -1.883 7.079 1.00 96.56 194 GLU A C 1
ATOM 1477 O O . GLU A 1 194 ? -25.891 -2.791 7.388 1.00 96.56 194 GLU A O 1
ATOM 1482 N N . GLN A 1 195 ? -24.776 -1.652 5.811 1.00 96.00 195 GLN A N 1
ATOM 1483 C CA . GLN A 1 195 ? -25.232 -2.478 4.693 1.00 96.00 195 GLN A CA 1
ATOM 1484 C C . GLN A 1 195 ? -24.796 -3.939 4.855 1.00 96.00 195 GLN A C 1
ATOM 1486 O O . GLN A 1 195 ? -25.620 -4.841 4.684 1.00 96.00 195 GLN A O 1
ATOM 1491 N N . ALA A 1 196 ? -23.540 -4.167 5.246 1.00 94.69 196 ALA A N 1
ATOM 1492 C CA . ALA A 1 196 ? -23.009 -5.500 5.504 1.00 94.69 196 ALA A CA 1
ATOM 1493 C C . ALA A 1 196 ? -23.721 -6.209 6.669 1.00 94.69 196 ALA A C 1
ATOM 1495 O O . ALA A 1 196 ? -24.089 -7.377 6.552 1.00 94.69 196 ALA A O 1
ATOM 1496 N N . ILE A 1 197 ? -23.987 -5.492 7.768 1.00 95.12 197 ILE A N 1
ATOM 1497 C CA . ILE A 1 197 ? -24.757 -5.999 8.919 1.00 95.12 197 ILE A CA 1
ATOM 1498 C C . ILE A 1 197 ? -26.185 -6.379 8.501 1.00 95.12 197 ILE A C 1
ATOM 1500 O O . ILE A 1 197 ? -26.722 -7.380 8.971 1.00 95.12 197 ILE A O 1
ATOM 1504 N N . CYS A 1 198 ? -26.796 -5.622 7.586 1.00 96.69 198 CYS A N 1
ATOM 1505 C CA . CYS A 1 198 ? -28.110 -5.929 7.018 1.00 96.69 198 CYS A CA 1
ATOM 1506 C C . CYS A 1 198 ? -28.102 -7.081 5.991 1.00 96.69 198 CYS A C 1
ATOM 1508 O O . CYS A 1 198 ? -29.139 -7.355 5.387 1.00 96.69 198 CYS A O 1
ATOM 1510 N N . GLY A 1 199 ? -26.967 -7.757 5.783 1.00 93.62 199 GLY A N 1
ATOM 1511 C CA . GLY A 1 199 ? -26.848 -8.924 4.908 1.00 93.62 199 GLY A CA 1
ATOM 1512 C C . GLY A 1 199 ? -26.538 -8.605 3.444 1.00 93.62 199 GLY A C 1
ATOM 1513 O O . GLY A 1 199 ? -26.566 -9.512 2.612 1.00 93.62 199 GLY A O 1
ATOM 1514 N N . LEU A 1 200 ? -26.229 -7.348 3.101 1.00 95.00 200 LEU A N 1
ATOM 1515 C CA . LEU A 1 200 ? -25.720 -7.020 1.769 1.00 95.00 200 LEU A CA 1
ATOM 1516 C C . LEU A 1 200 ? -24.247 -7.415 1.681 1.00 95.00 200 LEU A C 1
ATOM 1518 O O . LEU A 1 200 ? -23.434 -6.961 2.477 1.00 95.00 200 LEU A O 1
ATOM 1522 N N . VAL A 1 201 ? -23.896 -8.239 0.695 1.00 92.38 201 VAL A N 1
ATOM 1523 C CA . VAL A 1 201 ? -22.506 -8.657 0.474 1.00 92.38 201 VAL A CA 1
ATOM 1524 C C . VAL A 1 201 ? -21.689 -7.445 0.004 1.00 92.38 201 VAL A C 1
ATOM 1526 O O . VAL A 1 201 ? -21.978 -6.926 -1.079 1.00 92.38 201 VAL A O 1
ATOM 1529 N N . PRO A 1 202 ? -20.685 -6.981 0.774 1.00 91.50 202 PRO A N 1
ATOM 1530 C CA . PRO A 1 202 ? -19.851 -5.859 0.362 1.00 91.50 202 PRO A CA 1
ATOM 1531 C C . PRO A 1 202 ? -19.024 -6.233 -0.863 1.00 91.50 202 PRO A C 1
ATOM 1533 O O . PRO A 1 202 ? -18.571 -7.373 -0.997 1.00 91.50 202 PRO A O 1
ATOM 1536 N N . ASP A 1 203 ? -18.792 -5.274 -1.756 1.00 92.75 203 ASP A N 1
ATOM 1537 C CA . ASP A 1 203 ? -17.915 -5.525 -2.891 1.00 92.75 203 ASP A CA 1
ATOM 1538 C C . ASP A 1 203 ? -16.457 -5.741 -2.420 1.00 92.75 203 ASP A C 1
ATOM 1540 O O . ASP A 1 203 ? -16.045 -5.206 -1.383 1.00 92.75 203 ASP A O 1
ATOM 1544 N N . PRO A 1 204 ? -15.632 -6.484 -3.180 1.00 89.12 204 PRO A N 1
ATOM 1545 C CA . PRO A 1 204 ? -14.273 -6.818 -2.754 1.00 89.12 204 PRO A CA 1
ATOM 1546 C C . PRO A 1 204 ? -13.370 -5.611 -2.465 1.00 89.12 204 PRO A C 1
ATOM 1548 O O . PRO A 1 204 ? -12.459 -5.724 -1.648 1.00 89.12 204 PRO A O 1
ATOM 1551 N N . ARG A 1 205 ? -13.595 -4.455 -3.109 1.00 89.94 205 ARG A N 1
ATOM 1552 C CA . ARG A 1 205 ? -12.783 -3.250 -2.870 1.00 89.94 205 ARG A CA 1
ATOM 1553 C C . ARG A 1 205 ? -13.139 -2.606 -1.538 1.00 89.94 205 ARG A C 1
ATOM 1555 O O . ARG A 1 205 ? -12.248 -2.110 -0.855 1.00 89.94 205 ARG A O 1
ATOM 1562 N N . THR A 1 206 ? -14.414 -2.646 -1.163 1.00 92.44 206 THR A N 1
ATOM 1563 C CA . THR A 1 206 ? -14.873 -2.221 0.161 1.00 92.44 206 THR A CA 1
ATOM 1564 C C . THR A 1 206 ? -14.272 -3.114 1.246 1.00 92.44 206 THR A C 1
ATOM 1566 O O . THR A 1 206 ? -13.670 -2.603 2.191 1.00 92.44 206 THR A O 1
ATOM 1569 N N . VAL A 1 207 ? -14.320 -4.442 1.081 1.00 90.44 207 VAL A N 1
ATOM 1570 C CA . VAL A 1 207 ? -13.682 -5.382 2.027 1.00 90.44 207 VAL A CA 1
ATOM 1571 C C . VAL A 1 207 ? -12.179 -5.111 2.157 1.00 90.44 207 VAL A C 1
ATOM 1573 O O . VAL A 1 207 ? -11.668 -5.012 3.274 1.00 90.44 207 VAL A O 1
ATOM 1576 N N . ASP A 1 208 ? -11.479 -4.941 1.031 1.00 89.12 208 ASP A N 1
ATOM 1577 C CA . ASP A 1 208 ? -10.055 -4.583 0.987 1.00 89.12 208 ASP A CA 1
ATOM 1578 C C . ASP A 1 208 ? -9.763 -3.290 1.760 1.00 89.12 208 ASP A C 1
ATOM 1580 O O . ASP A 1 208 ? -8.862 -3.243 2.597 1.00 89.12 208 ASP A O 1
ATOM 1584 N N . LEU A 1 209 ? -10.533 -2.234 1.503 1.00 92.38 209 LEU A N 1
ATOM 1585 C CA . LEU A 1 209 ? -10.321 -0.931 2.119 1.00 92.38 209 LEU A CA 1
ATOM 1586 C C . LEU A 1 209 ? -10.520 -0.978 3.639 1.00 92.38 209 LEU A C 1
ATOM 1588 O O . LEU A 1 209 ? -9.691 -0.448 4.382 1.00 92.38 209 LEU A O 1
ATOM 1592 N N . HIS A 1 210 ? -11.579 -1.645 4.103 1.00 93.19 210 HIS A N 1
ATOM 1593 C CA . HIS A 1 210 ? -11.813 -1.861 5.528 1.00 93.19 210 HIS A CA 1
ATOM 1594 C C . HIS A 1 210 ? -10.688 -2.688 6.158 1.00 93.19 210 HIS A C 1
ATOM 1596 O O . HIS A 1 210 ? -10.141 -2.285 7.180 1.00 93.19 210 HIS A O 1
ATOM 1602 N N . THR A 1 211 ? -10.277 -3.780 5.513 1.00 91.00 211 THR A N 1
ATOM 1603 C CA . THR A 1 211 ? -9.175 -4.639 5.974 1.00 91.00 211 THR A CA 1
ATOM 1604 C C . THR A 1 211 ? -7.880 -3.839 6.153 1.00 91.00 211 THR A C 1
ATOM 1606 O O . THR A 1 211 ? -7.278 -3.852 7.228 1.00 91.00 211 THR A O 1
ATOM 1609 N N . ARG A 1 212 ? -7.488 -3.045 5.146 1.00 92.50 212 ARG A N 1
ATOM 1610 C CA . ARG A 1 212 ? -6.294 -2.185 5.213 1.00 92.50 212 ARG A CA 1
ATOM 1611 C C . ARG A 1 212 ? -6.389 -1.130 6.306 1.00 92.50 212 ARG A C 1
ATOM 1613 O O . ARG A 1 212 ? -5.398 -0.855 6.980 1.00 92.50 212 ARG A O 1
ATOM 1620 N N . PHE A 1 213 ? -7.562 -0.526 6.485 1.00 93.81 213 PHE A N 1
ATOM 1621 C CA . PHE A 1 213 ? -7.766 0.466 7.536 1.00 93.81 213 PHE A CA 1
ATOM 1622 C C . PHE A 1 213 ? -7.593 -0.147 8.921 1.00 93.81 213 PHE A C 1
ATOM 1624 O O . PHE A 1 213 ? -6.967 0.457 9.794 1.00 93.81 213 PHE A O 1
ATOM 1631 N N . ILE A 1 214 ? -8.089 -1.368 9.112 1.00 91.62 214 ILE A N 1
ATOM 1632 C CA . ILE A 1 214 ? -7.933 -2.045 10.387 1.00 91.62 214 ILE A CA 1
ATOM 1633 C C . ILE A 1 214 ? -6.472 -2.437 10.641 1.00 91.62 214 ILE A C 1
ATOM 1635 O O . ILE A 1 214 ? -5.963 -2.171 11.730 1.00 91.62 214 ILE A O 1
ATOM 1639 N N . MET A 1 215 ? -5.763 -2.975 9.643 1.00 91.50 215 MET A N 1
ATOM 1640 C CA . MET A 1 215 ? -4.312 -3.195 9.742 1.00 91.50 215 MET A CA 1
ATOM 1641 C C . MET A 1 215 ? -3.578 -1.898 10.123 1.00 91.50 215 MET A C 1
ATOM 1643 O O . MET A 1 215 ? -2.714 -1.901 11.000 1.00 91.50 215 MET A O 1
ATOM 1647 N N . GLY A 1 216 ? -3.969 -0.766 9.527 1.00 93.12 216 GLY A N 1
ATOM 1648 C CA . GLY A 1 216 ? -3.439 0.556 9.859 1.00 93.12 216 GLY A CA 1
ATOM 1649 C C . GLY A 1 216 ? -3.682 0.965 11.316 1.00 93.12 216 GLY A C 1
ATOM 1650 O O . GLY A 1 216 ? -2.777 1.508 11.956 1.00 93.12 216 GLY A O 1
ATOM 1651 N N . LEU A 1 217 ? -4.869 0.682 11.867 1.00 92.12 217 LEU A N 1
ATOM 1652 C CA . LEU A 1 217 ? -5.171 0.901 13.286 1.00 92.12 217 LEU A CA 1
ATOM 1653 C C . LEU A 1 217 ? -4.282 0.028 14.176 1.00 92.12 217 LEU A C 1
ATOM 1655 O O . LEU A 1 217 ? -3.646 0.553 15.091 1.00 92.12 217 LEU A O 1
ATOM 1659 N N . VAL A 1 218 ? -4.195 -1.273 13.883 1.00 90.75 218 VAL A N 1
ATOM 1660 C CA . VAL A 1 218 ? -3.359 -2.231 14.624 1.00 90.75 218 VAL A CA 1
ATOM 1661 C C . VAL A 1 218 ? -1.903 -1.766 14.656 1.00 90.75 218 VAL A C 1
ATOM 1663 O O . VAL A 1 218 ? -1.329 -1.613 15.733 1.00 90.75 218 VAL A O 1
ATOM 1666 N N . LEU A 1 219 ? -1.324 -1.444 13.499 1.00 91.31 219 LEU A N 1
ATOM 1667 C CA . LEU A 1 219 ? 0.053 -0.956 13.397 1.00 91.31 219 LEU A CA 1
ATOM 1668 C C . LEU A 1 219 ? 0.270 0.345 14.161 1.00 91.31 219 LEU A C 1
ATOM 1670 O O . LEU A 1 219 ? 1.319 0.539 14.772 1.00 91.31 219 LEU A O 1
ATOM 1674 N N . ARG A 1 220 ? -0.718 1.242 14.171 1.00 91.31 220 ARG A N 1
ATOM 1675 C CA . ARG A 1 220 ? -0.610 2.470 14.951 1.00 91.31 220 ARG A CA 1
ATOM 1676 C C . ARG A 1 220 ? -0.547 2.181 16.450 1.00 91.31 220 ARG A C 1
ATOM 1678 O O . ARG A 1 220 ? 0.276 2.795 17.123 1.00 91.31 220 ARG A O 1
ATOM 1685 N N . HIS A 1 221 ? -1.379 1.273 16.961 1.00 88.81 221 HIS A N 1
ATOM 1686 C CA . HIS A 1 221 ? -1.314 0.853 18.365 1.00 88.81 221 HIS A CA 1
ATOM 1687 C C . HIS A 1 221 ? 0.057 0.247 18.691 1.00 88.81 221 HIS A C 1
ATOM 1689 O O . HIS A 1 221 ? 0.681 0.653 19.668 1.00 88.81 221 HIS A O 1
ATOM 1695 N N . LEU A 1 222 ? 0.582 -0.626 17.821 1.00 88.56 222 LEU A N 1
ATOM 1696 C CA . LEU A 1 222 ? 1.921 -1.206 17.984 1.00 88.56 222 LEU A CA 1
ATOM 1697 C C . LEU A 1 222 ? 3.032 -0.144 18.018 1.00 88.56 222 LEU A C 1
ATOM 1699 O O . LEU A 1 222 ? 3.977 -0.269 18.790 1.00 88.56 222 LEU A O 1
ATOM 1703 N N . LEU A 1 223 ? 2.927 0.903 17.195 1.00 87.12 223 LEU A N 1
ATOM 1704 C CA . LEU A 1 223 ? 3.971 1.921 17.048 1.00 87.12 223 LEU A CA 1
ATOM 1705 C C . LEU A 1 223 ? 3.915 3.060 18.071 1.00 87.12 223 LEU A C 1
ATOM 1707 O O . LEU A 1 223 ? 4.941 3.714 18.297 1.00 87.12 223 LEU A O 1
ATOM 1711 N N . LEU A 1 224 ? 2.725 3.399 18.573 1.00 83.62 224 LEU A N 1
ATOM 1712 C CA . LEU A 1 224 ? 2.499 4.617 19.360 1.00 83.62 224 LEU A CA 1
ATOM 1713 C C . LEU A 1 224 ? 2.187 4.351 20.835 1.00 83.62 224 LEU A C 1
ATOM 1715 O O . LEU A 1 224 ? 2.333 5.275 21.634 1.00 83.62 224 LEU A O 1
ATOM 1719 N N . GLU A 1 225 ? 1.762 3.143 21.210 1.00 80.38 225 GLU A N 1
ATOM 1720 C CA . GLU A 1 225 ? 1.334 2.853 22.581 1.00 80.38 225 GLU A CA 1
ATOM 1721 C C . GLU A 1 225 ? 2.377 2.029 23.353 1.00 80.38 225 GLU A C 1
ATOM 1723 O O . GLU A 1 225 ? 2.855 1.005 22.857 1.00 80.38 225 GLU A O 1
ATOM 1728 N N . PRO A 1 226 ? 2.718 2.421 24.597 1.00 74.44 226 PRO A N 1
ATOM 1729 C CA . PRO A 1 226 ? 3.508 1.579 25.488 1.00 74.44 226 PRO A CA 1
ATOM 1730 C C . PRO A 1 226 ? 2.812 0.231 25.713 1.00 74.44 226 PRO A C 1
ATOM 1732 O O . PRO A 1 226 ? 1.637 0.187 26.080 1.00 74.44 226 PRO A O 1
ATOM 1735 N N . GLY A 1 227 ? 3.529 -0.875 25.493 1.00 80.25 227 GLY A N 1
ATOM 1736 C CA . GLY A 1 227 ? 2.934 -2.213 25.550 1.00 80.25 227 GLY A CA 1
ATOM 1737 C C . GLY A 1 227 ? 1.963 -2.493 24.397 1.00 80.25 227 GLY A C 1
ATOM 1738 O O . GLY A 1 227 ? 0.996 -3.230 24.587 1.00 80.25 227 GLY A O 1
ATOM 1739 N N . GLY A 1 228 ? 2.204 -1.909 23.217 1.00 81.00 228 GLY A N 1
ATOM 1740 C CA . GLY A 1 228 ? 1.340 -2.016 22.039 1.00 81.00 228 GLY A CA 1
ATOM 1741 C C . GLY A 1 228 ? 0.907 -3.445 21.698 1.00 81.00 228 GLY A C 1
ATOM 1742 O O . GLY A 1 228 ? -0.255 -3.647 21.369 1.00 81.00 228 GLY A O 1
ATOM 1743 N N . TYR A 1 229 ? 1.775 -4.452 21.866 1.00 84.50 229 TYR A N 1
ATOM 1744 C CA . TYR A 1 229 ? 1.394 -5.864 21.700 1.00 84.50 229 TYR A CA 1
ATOM 1745 C C . TYR A 1 229 ? 0.272 -6.280 22.640 1.00 84.50 229 TYR A C 1
ATOM 1747 O O . TYR A 1 229 ? -0.753 -6.764 22.181 1.00 84.50 229 TYR A O 1
ATOM 1755 N N . TYR A 1 230 ? 0.430 -6.030 23.940 1.00 82.69 230 TYR A N 1
ATOM 1756 C CA . TYR A 1 230 ? -0.584 -6.365 24.936 1.00 82.69 230 TYR A CA 1
ATOM 1757 C C . TYR A 1 230 ? -1.897 -5.622 24.669 1.00 82.69 230 TYR A C 1
ATOM 1759 O O . TYR A 1 230 ? -2.976 -6.198 24.789 1.00 82.69 230 TYR A O 1
ATOM 1767 N N . GLN A 1 231 ? -1.823 -4.345 24.276 1.00 81.75 231 GLN A N 1
ATOM 1768 C CA . GLN A 1 231 ? -3.009 -3.575 23.892 1.00 81.75 231 GLN A CA 1
ATOM 1769 C C . GLN A 1 231 ? -3.700 -4.187 22.679 1.00 81.75 231 GLN A C 1
ATOM 1771 O O . GLN A 1 231 ? -4.919 -4.357 22.690 1.00 81.75 231 GLN A O 1
ATOM 1776 N N . VAL A 1 232 ? -2.928 -4.558 21.658 1.00 84.25 232 VAL A N 1
ATOM 1777 C CA . VAL A 1 232 ? -3.474 -5.165 20.453 1.00 84.25 232 VAL A CA 1
ATOM 1778 C C . VAL A 1 232 ? -4.068 -6.531 20.762 1.00 84.25 232 VAL A C 1
ATOM 1780 O O . VAL A 1 232 ? -5.226 -6.756 20.453 1.00 84.25 232 VAL A O 1
ATOM 1783 N N . GLU A 1 233 ? -3.364 -7.415 21.456 1.00 82.38 233 GLU A N 1
ATOM 1784 C CA . GLU A 1 233 ? -3.887 -8.726 21.855 1.00 82.38 233 GLU A CA 1
ATOM 1785 C C . GLU A 1 233 ? -5.156 -8.599 22.715 1.00 82.38 233 GLU A C 1
ATOM 1787 O O . GLU A 1 233 ? -6.124 -9.335 22.525 1.00 82.38 233 GLU A O 1
ATOM 1792 N N . ARG A 1 234 ? -5.218 -7.605 23.606 1.00 79.31 234 ARG A N 1
ATOM 1793 C CA . ARG A 1 234 ? -6.405 -7.339 24.427 1.00 79.31 234 ARG A CA 1
ATOM 1794 C C . ARG A 1 234 ? -7.595 -6.828 23.612 1.00 79.31 234 ARG A C 1
ATOM 1796 O O . ARG A 1 234 ? -8.724 -7.233 23.876 1.00 79.31 234 ARG A O 1
ATOM 1803 N N . VAL A 1 235 ? -7.369 -5.910 22.673 1.00 76.69 235 VAL A N 1
ATOM 1804 C CA . VAL A 1 235 ? -8.440 -5.268 21.888 1.00 76.69 235 VAL A CA 1
ATOM 1805 C C . VAL A 1 235 ? -8.870 -6.134 20.699 1.00 76.69 235 VAL A C 1
ATOM 1807 O O . VAL A 1 235 ? -10.050 -6.158 20.352 1.00 76.69 235 VAL A O 1
ATOM 1810 N N . TRP A 1 236 ? -7.924 -6.859 20.109 1.00 73.62 236 TRP A N 1
ATOM 1811 C CA . TRP A 1 236 ? -8.015 -7.491 18.792 1.00 73.62 236 TRP A CA 1
ATOM 1812 C C . TRP A 1 236 ? -7.682 -8.994 18.801 1.00 73.62 236 TRP A C 1
ATOM 1814 O O . TRP A 1 236 ? -8.222 -9.727 17.980 1.00 73.62 236 TRP A O 1
ATOM 1824 N N . GLY A 1 237 ? -6.829 -9.468 19.717 1.00 65.62 237 GLY A N 1
ATOM 1825 C CA . GLY A 1 237 ? -6.413 -10.879 19.803 1.00 65.62 237 GLY A CA 1
ATOM 1826 C C . GLY A 1 237 ? -7.411 -11.789 20.530 1.00 65.62 237 GLY A C 1
ATOM 1827 O O . GLY A 1 237 ? -7.672 -12.895 20.078 1.00 65.62 237 GLY A O 1
ATOM 1828 N N . ASN A 1 238 ? -8.027 -11.311 21.616 1.00 59.56 238 ASN A N 1
ATOM 1829 C CA . ASN A 1 238 ? -8.911 -12.111 22.484 1.00 59.56 238 ASN A CA 1
ATOM 1830 C C . ASN A 1 238 ? -10.416 -11.918 22.229 1.00 59.56 238 ASN A C 1
ATOM 1832 O O . ASN A 1 238 ? -11.229 -12.387 23.024 1.00 59.56 238 ASN A O 1
ATOM 1836 N N . THR A 1 239 ? -10.808 -11.211 21.163 1.00 57.09 239 THR A N 1
ATOM 1837 C CA . THR A 1 239 ? -12.226 -11.084 20.779 1.00 57.09 239 THR A CA 1
ATOM 1838 C C . THR A 1 239 ? -12.478 -11.961 19.552 1.00 57.09 239 THR A C 1
ATOM 1840 O O . THR A 1 239 ? -12.106 -11.551 18.448 1.00 57.09 239 THR A O 1
ATOM 1843 N N . PRO A 1 240 ? -13.074 -13.160 19.703 1.00 54.56 240 PRO A N 1
ATOM 1844 C CA . PRO A 1 240 ? -13.469 -13.972 18.560 1.00 54.56 240 PRO A CA 1
ATOM 1845 C C . PRO A 1 240 ? -14.380 -13.161 17.634 1.00 54.56 240 PRO A C 1
ATOM 1847 O O . PRO A 1 240 ? -15.313 -12.505 18.099 1.00 54.56 240 PRO A O 1
ATOM 1850 N N . GLY A 1 241 ? -14.119 -13.208 16.328 1.00 57.97 241 GLY A N 1
ATOM 1851 C CA . GLY A 1 241 ? -15.088 -12.783 15.318 1.00 57.97 241 GLY A CA 1
ATOM 1852 C C . GLY A 1 241 ? -14.754 -11.529 14.515 1.00 57.97 241 GLY A C 1
ATOM 1853 O O . GLY A 1 241 ? -15.304 -11.402 13.431 1.00 57.97 241 GLY A O 1
ATOM 1854 N N . ILE A 1 242 ? -13.855 -10.626 14.936 1.00 64.75 242 ILE A N 1
ATOM 1855 C CA . ILE A 1 242 ? -13.523 -9.460 14.081 1.00 64.75 242 ILE A CA 1
ATOM 1856 C C . ILE A 1 242 ? -12.659 -9.878 12.886 1.00 64.75 242 ILE A C 1
ATOM 1858 O O . ILE A 1 242 ? -12.994 -9.529 11.757 1.00 64.75 242 ILE A O 1
ATOM 1862 N N . PHE A 1 243 ? -11.574 -10.619 13.136 1.00 64.38 243 PHE A N 1
ATOM 1863 C CA . PHE A 1 243 ? -10.517 -10.864 12.143 1.00 64.38 243 PHE A CA 1
ATOM 1864 C C . PHE A 1 243 ? -10.322 -12.294 11.691 1.00 64.38 243 PHE A C 1
ATOM 1866 O O . PHE A 1 243 ? -9.796 -12.545 10.615 1.00 64.38 243 PHE A O 1
ATOM 1873 N N . SER A 1 244 ? -10.649 -13.223 12.572 1.00 65.00 244 SER A N 1
ATOM 1874 C CA . SER A 1 244 ? -10.613 -14.651 12.329 1.00 65.00 244 SER A CA 1
ATOM 1875 C C . SER A 1 244 ? -11.384 -15.318 13.467 1.00 65.00 244 SER A C 1
ATOM 1877 O O . SER A 1 244 ? -11.660 -14.701 14.507 1.00 65.00 244 SER A O 1
ATOM 1879 N N . GLU A 1 245 ? -11.717 -16.593 13.294 1.00 61.94 245 GLU A N 1
ATOM 1880 C CA . GLU A 1 245 ? -12.278 -17.416 14.371 1.00 61.94 245 GLU A CA 1
ATOM 1881 C C . GLU A 1 245 ? -11.299 -17.589 15.548 1.00 61.94 245 GLU A C 1
ATOM 1883 O O . GLU A 1 245 ? -11.721 -17.876 16.666 1.00 61.94 245 GLU A O 1
ATOM 1888 N N . HIS A 1 246 ? -10.000 -17.373 15.317 1.00 64.25 246 HIS A N 1
ATOM 1889 C CA . HIS A 1 246 ? -8.921 -17.588 16.284 1.00 64.25 246 HIS A CA 1
ATOM 1890 C C . HIS A 1 246 ? -8.280 -16.290 16.806 1.00 64.25 246 HIS A C 1
ATOM 1892 O O . HIS A 1 246 ? -7.350 -16.354 17.606 1.00 64.25 246 HIS A O 1
ATOM 1898 N N . GLY A 1 247 ? -8.777 -15.124 16.383 1.00 72.00 247 GLY A N 1
ATOM 1899 C CA . GLY A 1 247 ? -8.162 -13.830 16.678 1.00 72.00 247 GLY A CA 1
ATOM 1900 C C . GLY A 1 247 ? -6.867 -13.582 15.896 1.00 72.00 247 GLY A C 1
ATOM 1901 O O . GLY A 1 247 ? -6.549 -14.286 14.937 1.00 72.00 247 GLY A O 1
ATOM 1902 N N . VAL A 1 248 ? -6.137 -12.541 16.294 1.00 79.38 248 VAL A N 1
ATOM 1903 C CA . VAL A 1 248 ? -4.824 -12.188 15.732 1.00 79.38 248 VAL A CA 1
ATOM 1904 C C . VAL A 1 248 ? -3.738 -12.649 16.696 1.00 79.38 248 VAL A C 1
ATOM 1906 O O . VAL A 1 248 ? -3.743 -12.244 17.862 1.00 79.38 248 VAL A O 1
ATOM 1909 N N . MET A 1 249 ? -2.804 -13.475 16.223 1.00 81.75 249 MET A N 1
ATOM 1910 C CA . MET A 1 249 ? -1.690 -13.960 17.034 1.00 81.75 249 MET A CA 1
ATOM 1911 C C . MET A 1 249 ? -0.486 -13.024 16.940 1.00 81.75 249 MET A C 1
ATOM 1913 O O . MET A 1 249 ? -0.304 -12.292 15.968 1.00 81.75 249 MET A O 1
ATOM 1917 N N . ARG A 1 250 ? 0.418 -13.100 17.924 1.00 85.06 250 ARG A N 1
ATOM 1918 C CA . ARG A 1 250 ? 1.668 -12.327 17.908 1.00 85.06 250 ARG A CA 1
ATOM 1919 C C . ARG A 1 250 ? 2.495 -12.546 16.637 1.00 85.06 250 ARG A C 1
ATOM 1921 O O . ARG A 1 250 ? 3.076 -11.593 16.132 1.00 85.06 250 ARG A O 1
ATOM 1928 N N . GLY A 1 251 ? 2.520 -13.771 16.109 1.00 86.06 251 GLY A N 1
ATOM 1929 C CA . GLY A 1 251 ? 3.187 -14.076 14.840 1.00 86.06 251 GLY A CA 1
ATOM 1930 C C . GLY A 1 251 ? 2.620 -13.273 13.666 1.00 86.06 251 GLY A C 1
ATOM 1931 O O . GLY A 1 251 ? 3.389 -12.716 12.888 1.00 86.06 251 GLY A O 1
ATOM 1932 N N . ASP A 1 252 ? 1.295 -13.124 13.592 1.00 85.75 252 ASP A N 1
ATOM 1933 C CA . ASP A 1 252 ? 0.626 -12.327 12.557 1.00 85.75 252 ASP A CA 1
ATOM 1934 C C . ASP A 1 252 ? 0.968 -10.839 12.688 1.00 85.75 252 ASP A C 1
ATOM 1936 O O . ASP A 1 252 ? 1.163 -10.149 11.688 1.00 85.75 252 ASP A O 1
ATOM 1940 N N . LEU A 1 253 ? 1.097 -10.343 13.925 1.00 87.44 253 LEU A N 1
ATOM 1941 C CA . LEU A 1 253 ? 1.517 -8.967 14.197 1.00 87.44 253 LEU A CA 1
ATOM 1942 C C . LEU A 1 253 ? 2.960 -8.706 13.746 1.00 87.44 253 LEU A C 1
ATOM 1944 O O . LEU A 1 253 ? 3.224 -7.662 13.149 1.00 87.44 253 LEU A O 1
ATOM 1948 N N . GLU A 1 254 ? 3.887 -9.639 13.993 1.00 88.00 254 GLU A N 1
ATOM 1949 C CA . GLU A 1 254 ? 5.269 -9.517 13.504 1.00 88.00 254 GLU A CA 1
ATOM 1950 C C . GLU A 1 254 ? 5.337 -9.580 11.979 1.00 88.00 254 GLU A C 1
ATOM 1952 O O . GLU A 1 254 ? 6.033 -8.772 11.365 1.00 88.00 254 GLU A O 1
ATOM 1957 N N . LEU A 1 255 ? 4.582 -10.489 11.352 1.00 87.88 255 LEU A N 1
ATOM 1958 C CA . LEU A 1 255 ? 4.502 -10.575 9.893 1.00 87.88 255 LEU A CA 1
ATOM 1959 C C . LEU A 1 255 ? 3.944 -9.284 9.289 1.00 87.88 255 LEU A C 1
ATOM 1961 O O . LEU A 1 255 ? 4.505 -8.770 8.320 1.00 87.88 255 LEU A O 1
ATOM 1965 N N . LEU A 1 256 ? 2.885 -8.724 9.884 1.00 88.25 256 LEU A N 1
ATOM 1966 C CA . LEU A 1 256 ? 2.315 -7.452 9.450 1.00 88.25 256 LEU A CA 1
ATOM 1967 C C . LEU A 1 256 ? 3.342 -6.318 9.568 1.00 88.25 256 LEU A C 1
ATOM 1969 O O . LEU A 1 256 ? 3.539 -5.566 8.612 1.00 88.25 256 LEU A O 1
ATOM 1973 N N . LYS A 1 257 ? 4.034 -6.205 10.710 1.00 90.00 257 LYS A N 1
ATOM 1974 C CA . LYS A 1 257 ? 5.090 -5.200 10.907 1.00 90.00 257 LYS A CA 1
ATOM 1975 C C . LYS A 1 257 ? 6.202 -5.338 9.873 1.00 90.00 257 LYS A C 1
ATOM 1977 O O . LYS A 1 257 ? 6.548 -4.341 9.242 1.00 90.00 257 LYS A O 1
ATOM 1982 N N . ALA A 1 258 ? 6.731 -6.547 9.689 1.00 89.31 258 ALA A N 1
ATOM 1983 C CA . ALA A 1 258 ? 7.839 -6.815 8.781 1.00 89.31 258 ALA A CA 1
ATOM 1984 C C . ALA A 1 258 ? 7.474 -6.476 7.329 1.00 89.31 258 ALA A C 1
ATOM 1986 O O . ALA A 1 258 ? 8.196 -5.726 6.671 1.00 89.31 258 ALA A O 1
ATOM 1987 N N . GLY A 1 259 ? 6.317 -6.936 6.843 1.00 88.62 259 GLY A N 1
ATOM 1988 C CA . GLY A 1 259 ? 5.902 -6.642 5.471 1.00 88.62 259 GLY A CA 1
ATOM 1989 C C . GLY A 1 259 ? 5.556 -5.163 5.251 1.00 88.62 259 GLY A C 1
ATOM 1990 O O . GLY A 1 259 ? 5.876 -4.612 4.197 1.00 88.62 259 GLY A O 1
ATOM 1991 N N . VAL A 1 260 ? 4.975 -4.464 6.241 1.00 91.19 260 VAL A N 1
ATOM 1992 C CA . VAL A 1 260 ? 4.752 -3.009 6.121 1.00 91.19 260 VAL A CA 1
ATOM 1993 C C . VAL A 1 260 ? 6.071 -2.238 6.192 1.00 91.19 260 VAL A C 1
ATOM 1995 O O . VAL A 1 260 ? 6.227 -1.267 5.451 1.00 91.19 260 VAL A O 1
ATOM 1998 N N . ALA A 1 261 ? 7.036 -2.665 7.010 1.00 91.56 261 ALA A N 1
ATOM 1999 C CA . ALA A 1 261 ? 8.374 -2.076 7.041 1.00 91.56 261 ALA A CA 1
ATOM 2000 C C . ALA A 1 261 ? 9.064 -2.218 5.679 1.00 91.56 261 ALA A C 1
ATOM 2002 O O . ALA A 1 261 ? 9.554 -1.234 5.123 1.00 91.56 261 ALA A O 1
ATOM 2003 N N . GLU A 1 262 ? 9.024 -3.415 5.089 1.00 90.75 262 GLU A N 1
ATOM 2004 C CA . GLU A 1 262 ? 9.565 -3.672 3.755 1.00 90.75 262 GLU A CA 1
ATOM 2005 C C . GLU A 1 262 ? 8.888 -2.788 2.696 1.00 90.75 262 GLU A C 1
ATOM 2007 O O . GLU A 1 262 ? 9.565 -2.120 1.905 1.00 90.75 262 GLU A O 1
ATOM 2012 N N . CYS A 1 263 ? 7.553 -2.713 2.710 1.00 91.31 263 CYS A N 1
ATOM 2013 C CA . CYS A 1 263 ? 6.812 -1.842 1.805 1.00 91.31 263 CYS A CA 1
ATOM 2014 C C . CYS A 1 263 ? 7.186 -0.367 2.007 1.00 91.31 263 CYS A C 1
ATOM 2016 O O . CYS A 1 263 ? 7.356 0.359 1.028 1.00 91.31 263 CYS A O 1
ATOM 2018 N N . ALA A 1 264 ? 7.361 0.089 3.249 1.00 93.19 264 ALA A N 1
ATOM 2019 C CA . ALA A 1 264 ? 7.768 1.457 3.557 1.00 93.19 264 ALA A CA 1
ATOM 2020 C C . ALA A 1 264 ? 9.165 1.780 3.002 1.00 93.19 264 ALA A C 1
ATOM 2022 O O . ALA A 1 264 ? 9.354 2.857 2.433 1.00 93.19 264 ALA A O 1
ATOM 2023 N N . ILE A 1 265 ? 10.122 0.845 3.074 1.00 93.62 265 ILE A N 1
ATOM 2024 C CA . ILE A 1 265 ? 11.457 0.991 2.463 1.00 93.62 265 ILE A CA 1
ATOM 2025 C C . ILE A 1 265 ? 11.335 1.141 0.945 1.00 93.62 265 ILE A C 1
ATOM 2027 O O . ILE A 1 265 ? 11.927 2.048 0.353 1.00 93.62 265 ILE A O 1
ATOM 2031 N N . LYS A 1 266 ? 10.553 0.267 0.305 1.00 92.81 266 LYS A N 1
ATOM 2032 C CA . LYS A 1 266 ? 10.349 0.280 -1.150 1.00 92.81 266 LYS A CA 1
ATOM 2033 C C . LYS A 1 266 ? 9.652 1.564 -1.614 1.00 92.81 266 LYS A C 1
ATOM 2035 O O . LYS A 1 266 ? 10.111 2.208 -2.559 1.00 92.81 266 LYS A O 1
ATOM 2040 N N . CYS A 1 267 ? 8.620 2.003 -0.894 1.00 94.12 267 CYS A N 1
ATOM 2041 C CA . CYS A 1 267 ? 7.945 3.277 -1.128 1.00 94.12 267 CYS A CA 1
ATOM 2042 C C . CYS A 1 267 ? 8.867 4.480 -0.876 1.00 94.12 267 CYS A C 1
ATOM 2044 O O . CYS A 1 267 ? 8.841 5.428 -1.649 1.00 94.12 267 CYS A O 1
ATOM 2046 N N . SER A 1 268 ? 9.741 4.437 0.135 1.00 94.94 268 SER A N 1
ATOM 2047 C CA . SER A 1 268 ? 10.731 5.494 0.385 1.00 94.94 268 SER A CA 1
ATOM 2048 C C . SER A 1 268 ? 11.701 5.656 -0.794 1.00 94.94 268 SER A C 1
ATOM 2050 O O . SER A 1 268 ? 11.940 6.776 -1.254 1.00 94.94 268 SER A O 1
ATOM 2052 N N . ARG A 1 269 ? 12.205 4.544 -1.352 1.00 94.38 269 ARG A N 1
ATOM 2053 C CA . ARG A 1 269 ? 13.048 4.554 -2.565 1.00 94.38 269 ARG A CA 1
ATOM 2054 C C . ARG A 1 269 ? 12.299 5.119 -3.770 1.00 94.38 269 ARG A C 1
ATOM 2056 O O . ARG A 1 269 ? 12.855 5.947 -4.489 1.00 94.38 269 ARG A O 1
ATOM 2063 N N . MET A 1 270 ? 11.040 4.717 -3.947 1.00 94.12 270 MET A N 1
ATOM 2064 C CA . MET A 1 270 ? 10.156 5.233 -4.993 1.00 94.12 270 MET A CA 1
ATOM 2065 C C . MET A 1 270 ? 9.964 6.748 -4.875 1.00 94.12 270 MET A C 1
ATOM 2067 O O . MET A 1 270 ? 10.208 7.473 -5.835 1.00 94.12 270 MET A O 1
ATOM 2071 N N . SER A 1 271 ? 9.610 7.242 -3.686 1.00 94.44 271 SER A N 1
ATOM 2072 C CA . SER A 1 271 ? 9.440 8.672 -3.412 1.00 94.44 271 SER A CA 1
ATOM 2073 C C . SER A 1 271 ? 10.733 9.456 -3.623 1.00 94.44 271 SER A C 1
ATOM 2075 O O . SER A 1 271 ? 10.701 10.544 -4.190 1.00 94.44 271 SER A O 1
ATOM 2077 N N . LYS A 1 272 ? 11.892 8.898 -3.243 1.00 94.88 272 LYS A N 1
ATOM 2078 C CA . LYS A 1 272 ? 13.198 9.524 -3.498 1.00 94.88 272 LYS A CA 1
ATOM 2079 C C . LYS A 1 272 ? 13.471 9.663 -4.997 1.00 94.88 272 LYS A C 1
ATOM 2081 O O . LYS A 1 272 ? 13.912 10.722 -5.431 1.00 94.88 272 LYS A O 1
ATOM 2086 N N . ALA A 1 273 ? 13.190 8.622 -5.778 1.00 92.44 273 ALA A N 1
ATOM 2087 C CA . ALA A 1 273 ? 13.335 8.646 -7.233 1.00 92.44 273 ALA A CA 1
ATOM 2088 C C . ALA A 1 273 ? 12.324 9.585 -7.921 1.00 92.44 273 ALA A C 1
ATOM 2090 O O . ALA A 1 273 ? 12.646 10.163 -8.955 1.00 92.44 273 ALA A O 1
ATOM 2091 N N . ALA A 1 274 ? 11.147 9.788 -7.325 1.00 92.19 274 ALA A N 1
ATOM 2092 C CA . ALA A 1 274 ? 10.142 10.753 -7.776 1.00 92.19 274 ALA A CA 1
ATOM 2093 C C . ALA A 1 274 ? 10.446 12.214 -7.372 1.00 92.19 274 ALA A C 1
ATOM 2095 O O . ALA A 1 274 ? 9.760 13.129 -7.819 1.00 92.19 274 ALA A O 1
ATOM 2096 N N . GLY A 1 275 ? 11.458 12.449 -6.527 1.00 93.94 275 GLY A N 1
ATOM 2097 C CA . GLY A 1 275 ? 11.811 13.780 -6.018 1.00 93.94 275 GLY A CA 1
ATOM 2098 C C . GLY A 1 275 ? 11.045 14.225 -4.763 1.00 93.94 275 GLY A C 1
ATOM 2099 O O . GLY A 1 275 ? 11.228 15.353 -4.311 1.00 93.94 275 GLY A O 1
ATOM 2100 N N . TRP A 1 276 ? 10.237 13.357 -4.150 1.00 94.00 276 TRP A N 1
ATOM 2101 C CA . TRP A 1 276 ? 9.451 13.646 -2.941 1.00 94.00 276 TRP A CA 1
ATOM 2102 C C . TRP A 1 276 ? 10.275 13.390 -1.673 1.00 94.00 276 TRP A C 1
ATOM 2104 O O . TRP A 1 276 ? 10.087 12.402 -0.956 1.00 94.00 276 TRP A O 1
ATOM 2114 N N . ALA A 1 277 ? 11.254 14.259 -1.416 1.00 91.88 277 ALA A N 1
ATOM 2115 C CA . ALA A 1 277 ? 12.239 14.066 -0.349 1.00 91.88 277 ALA A CA 1
ATOM 2116 C C . ALA A 1 277 ? 11.612 13.967 1.056 1.00 91.88 277 ALA A C 1
ATOM 2118 O O . ALA A 1 277 ? 12.067 13.176 1.889 1.00 91.88 277 ALA A O 1
ATOM 2119 N N . GLU A 1 278 ? 10.562 14.745 1.331 1.00 90.50 278 GLU A N 1
ATOM 2120 C CA . GLU A 1 278 ? 9.873 14.704 2.620 1.00 90.50 278 GLU A CA 1
ATOM 2121 C C . GLU A 1 278 ? 9.117 13.389 2.820 1.00 90.50 278 GLU A C 1
ATOM 2123 O O . GLU A 1 278 ? 9.324 12.727 3.843 1.00 90.50 278 GLU A O 1
ATOM 2128 N N . THR A 1 279 ? 8.324 12.978 1.830 1.00 91.50 279 THR A N 1
ATOM 2129 C CA . THR A 1 279 ? 7.619 11.693 1.846 1.00 91.50 279 THR A CA 1
ATOM 2130 C C . THR A 1 279 ? 8.599 10.524 1.963 1.00 91.50 279 THR A C 1
ATOM 2132 O O . THR A 1 279 ? 8.411 9.650 2.810 1.00 91.50 279 THR A O 1
ATOM 2135 N N . ALA A 1 280 ? 9.716 10.545 1.227 1.00 93.38 280 ALA A N 1
ATOM 2136 C CA . ALA A 1 280 ? 10.756 9.519 1.324 1.00 93.38 280 ALA A CA 1
ATOM 2137 C C . ALA A 1 280 ? 11.334 9.395 2.746 1.00 93.38 280 ALA A C 1
ATOM 2139 O O . ALA A 1 280 ? 11.461 8.288 3.275 1.00 93.38 280 ALA A O 1
ATOM 2140 N N . ARG A 1 281 ? 11.654 10.526 3.386 1.00 92.31 281 ARG A N 1
ATOM 2141 C CA . ARG A 1 281 ? 12.180 10.574 4.761 1.00 92.31 281 ARG A CA 1
ATOM 2142 C C . ARG A 1 281 ? 11.150 10.098 5.786 1.00 92.31 281 ARG A C 1
ATOM 2144 O O . ARG A 1 281 ? 11.508 9.381 6.715 1.00 92.31 281 ARG A O 1
ATOM 2151 N N . MET A 1 282 ? 9.889 10.499 5.638 1.00 91.44 282 MET A N 1
ATOM 2152 C CA . MET A 1 282 ? 8.795 10.062 6.509 1.00 91.44 282 MET A CA 1
ATOM 2153 C C . MET A 1 282 ? 8.605 8.540 6.432 1.00 91.44 282 MET A C 1
ATOM 2155 O O . MET A 1 282 ? 8.576 7.877 7.468 1.00 91.44 282 MET A O 1
ATOM 2159 N N . LEU A 1 283 ? 8.575 7.979 5.220 1.00 92.25 283 LEU A N 1
ATOM 2160 C CA . LEU A 1 283 ? 8.439 6.538 5.004 1.00 92.25 283 LEU A CA 1
ATOM 2161 C C . LEU A 1 283 ? 9.647 5.756 5.536 1.00 92.25 283 LEU A C 1
ATOM 2163 O O . LEU A 1 283 ? 9.468 4.701 6.140 1.00 92.25 283 LEU A O 1
ATOM 2167 N N . GLY A 1 284 ? 10.859 6.303 5.395 1.00 91.88 284 GLY A N 1
ATOM 2168 C CA . GLY A 1 284 ? 12.069 5.730 5.995 1.00 91.88 284 GLY A CA 1
ATOM 2169 C C . GLY A 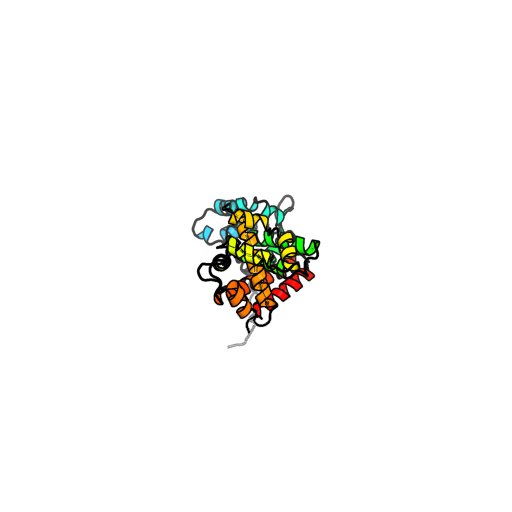1 284 ? 11.969 5.622 7.519 1.00 91.88 284 GLY A C 1
ATOM 2170 O O . GLY A 1 284 ? 12.238 4.567 8.082 1.00 91.88 284 GLY A O 1
ATOM 2171 N N . LYS A 1 285 ? 11.458 6.665 8.187 1.00 91.19 285 LYS A N 1
ATOM 2172 C CA . LYS A 1 285 ? 11.213 6.624 9.638 1.00 91.19 285 LYS A CA 1
ATOM 2173 C C . LYS A 1 285 ? 10.149 5.602 10.034 1.00 91.19 285 LYS A C 1
ATOM 2175 O O . LYS A 1 285 ? 10.245 5.024 11.112 1.00 91.19 285 LYS A O 1
ATOM 2180 N N . TYR A 1 286 ? 9.117 5.384 9.213 1.00 89.81 286 TYR A N 1
ATOM 2181 C CA . TYR A 1 286 ? 8.154 4.314 9.491 1.00 89.81 286 TYR A CA 1
ATOM 2182 C C . TYR A 1 286 ? 8.793 2.939 9.395 1.00 89.81 286 TYR A C 1
ATOM 2184 O O . TYR A 1 286 ? 8.569 2.133 10.292 1.00 89.81 286 TYR A O 1
ATOM 2192 N N . ALA A 1 287 ? 9.609 2.699 8.367 1.00 91.31 287 ALA A N 1
ATOM 2193 C CA . ALA A 1 287 ? 10.348 1.451 8.238 1.00 91.31 287 ALA A CA 1
ATOM 2194 C C . ALA A 1 287 ? 11.216 1.181 9.475 1.00 91.31 287 ALA A C 1
ATOM 2196 O O . ALA A 1 287 ? 11.071 0.134 10.094 1.00 91.31 287 ALA A O 1
ATOM 2197 N N . GLU A 1 288 ? 12.029 2.157 9.892 1.00 90.44 288 GLU A N 1
ATOM 2198 C CA . GLU A 1 288 ? 12.890 2.045 11.080 1.00 90.44 288 GLU A CA 1
ATOM 2199 C C . GLU A 1 288 ? 12.095 1.745 12.355 1.00 90.44 288 GLU A C 1
ATOM 2201 O O . GLU A 1 288 ? 12.494 0.914 13.164 1.00 90.44 288 GLU A O 1
ATOM 2206 N N . ARG A 1 289 ? 10.950 2.410 12.548 1.00 88.69 289 ARG A N 1
ATOM 2207 C CA . ARG A 1 289 ? 10.117 2.195 13.737 1.00 88.69 289 ARG A CA 1
ATOM 2208 C C . ARG A 1 289 ? 9.410 0.846 13.728 1.00 88.69 289 ARG A C 1
ATOM 2210 O O . ARG A 1 289 ? 9.223 0.271 14.792 1.00 88.69 289 ARG A O 1
ATOM 2217 N N . LEU A 1 290 ? 8.980 0.370 12.563 1.00 87.69 290 LEU A N 1
ATOM 2218 C CA . LEU A 1 290 ? 8.320 -0.927 12.428 1.00 87.69 290 LEU A CA 1
ATOM 2219 C C . LEU A 1 290 ? 9.310 -2.077 12.629 1.00 87.69 290 LEU A C 1
ATOM 2221 O O . LEU A 1 290 ? 8.966 -3.045 13.301 1.00 87.69 290 LEU A O 1
ATOM 2225 N N . ASP A 1 291 ? 10.530 -1.928 12.116 1.00 83.88 291 ASP A N 1
ATOM 2226 C CA . ASP A 1 291 ? 11.616 -2.899 12.271 1.00 83.88 291 ASP A CA 1
ATOM 2227 C C . ASP A 1 291 ? 12.177 -2.893 13.708 1.00 83.88 291 ASP A C 1
ATOM 2229 O O . ASP A 1 291 ? 12.332 -3.933 14.340 1.00 83.88 291 ASP A O 1
ATOM 2233 N N . GLY A 1 292 ? 12.374 -1.702 14.287 1.00 70.81 292 GLY A N 1
ATOM 2234 C CA . GLY A 1 292 ? 12.917 -1.514 15.636 1.00 70.81 292 GLY A CA 1
ATOM 2235 C C . GLY A 1 292 ? 11.932 -1.722 16.793 1.00 70.81 292 GLY A C 1
ATOM 2236 O O . GLY A 1 292 ? 12.360 -1.790 17.942 1.00 70.81 292 GLY A O 1
ATOM 2237 N N . ALA A 1 293 ? 10.625 -1.853 16.543 1.00 56.19 293 ALA A N 1
ATOM 2238 C CA . ALA A 1 293 ? 9.616 -2.131 17.579 1.00 56.19 293 ALA A CA 1
ATOM 2239 C C . ALA A 1 293 ? 9.617 -3.602 18.060 1.00 56.19 293 ALA A C 1
ATOM 2241 O O . ALA A 1 293 ? 8.587 -4.127 18.484 1.00 56.19 293 ALA A O 1
ATOM 2242 N N . VAL A 1 294 ? 10.758 -4.285 17.954 1.00 41.28 294 VAL A N 1
ATOM 2243 C CA . VAL A 1 294 ? 11.018 -5.608 18.527 1.00 41.28 294 VAL A CA 1
ATOM 2244 C C . VAL A 1 294 ? 11.868 -5.410 19.786 1.00 41.28 294 VAL A C 1
ATOM 2246 O O . VAL A 1 294 ? 13.082 -5.562 19.745 1.00 41.28 294 VAL A O 1
ATOM 2249 N N . CYS A 1 295 ? 11.227 -5.024 20.891 1.00 33.00 295 CYS A N 1
ATOM 2250 C CA . CYS A 1 295 ? 11.791 -5.056 22.245 1.00 33.00 295 CYS A CA 1
ATOM 2251 C C . CYS A 1 295 ? 10.678 -5.428 23.228 1.00 33.00 295 CYS A C 1
ATOM 2253 O O . CYS A 1 295 ? 9.705 -4.645 23.327 1.00 33.00 295 CYS A O 1
#

Secondary structure (DSSP, 8-state):
--------PPPPP---------------TT-------TT---EEHHHHHHHHHTSHHHHTT--HHHHHHHHHHHHTSHHHHHHEEEEE-HHHH-EEEEE-HHHHHHHHHTS-HHHHHHHHHHHHHHHHHTGGG-HHHHHHHHTHHHHSTT-TTHHHHGGGS-S-HHHHHHHHHT--HHHHHHHHHHT--HHHHHHHHTTPPPPHHHHHHHHHHHHHHHHHHHHHSTTHHHHHIIIIISSTTSS-TT---HHHHHHHHHHHHHHHHHHHHHHHHTT-HHHHHHHHHHHHHHHH---

Foldseek 3Di:
DDDDDDDDDDPDPDDPPPPPPDFDFDPQDLETPRPPDDPFAWDAPVVVLVVLCVDPCVVVPDDSVNSVVSNVVVCPPPLVCQQWDWDQPPDPGGIIITGDLLNQLLVQLPDDNVLSSVLLVVVVVCLVVVVLPDQLLLQLSLLVLCCPPRRPNVVLLLQQFFQDLVVVLVVLVVDDPSLVVSCVVLVNDSVQSVCVVVVNDRDPVNRSSSSSSRLSVLLCLLQPPDVSVVVCCVVFQPDQGGRHNRTHDPVSLLSSLQSSLSSLQSNLSSCVSSVVPSSSVSSPVSSCSSVVSPD

pLDDT: mean 74.58, std 20.24, range [25.17, 96.69]

Sequence (295 aa):
MPTADAARGLPAGETPEHHAHGASVALLGRLILAHTSEAGSPYRDGEFRRLMEATLAYSEGTPLDDLVRKVGDVHTSKILGDLLATSLSGPRDGLLSRFTPLGMAVKASGLPVELAVTLYMELEQFERLHVTANCLYNLTTLCRFFTFPRSDWVVAGHAFSVHSWTEWGSRFGALSKADAATATRLGVTRRDIEQAICGLVPDPRTVDLHTRFIMGLVLRHLLLEPGGYYQVERVWGNTPGIFSEHGVMRGDLELLKAGVAECAIKCSRMSKAAGWAETARMLGKYAERLDGAVC